Protein 3CKM (pdb70)

Sequence (309 aa):
SQIGLLLPLSGDGQILGTTIQSGFNDAKGNSTIPVQVFDTSNSVQDIIAQAKQAGIKTLVGPLLKQNLDVILADPAQIQGDVLALNNATPNSRAIPQLCYYGLSPEDEAESSAANKWNDGVRNPLVAPQNDLGQRVGNAFNVRRWQQLAGTDANIRYYNLPADDVTYFVQENNSNTTALYAVASPTTEELAEEKGYLTNIVPNLAIYASSRASASSATNTNTDFIAQNGVQFSDIPFFKDTNSPQYQKLAKSTGGEYQLRLYAGADAWLLINQFNELRQVPGYRLSGLTGILSADTNCNVERDDTWYQYQDGAIVPVV

Secondary structure (DSSP, 8-state):
--EEEEE--SSTTHHHHHHHHHHHHHHHTT--S-EEEEE----HHHHHHHHHHTT--EEE---SHHHHHHHHH-GGGG---EEES---TT----TTEEE----HHHHHHHHHH--TT---S-EE---SHHHHHHHHHHHHHHHHHHSS--EE---SSTTHHHHHHHHS-TT--EEEE---HHHHH--TTGGGT-TT-EEEE-GGG--HHHHT-HHHHH----EEE--GGGG---SHHHHHHHHHTTT-TT------HHHHHHHHTHHHHHHSTT--EEETTEEEEE-TT-BEEE--EEEEETTEEEE--

Radius of gyration: 20.55 Å; Cα contacts (8 Å, |Δi|>4): 568; chains: 1; bounding box: 62×46×39 Å

Structure (mmCIF, N/CA/C/O backbone):
data_3CKM
#
_entry.id   3CKM
#
_cell.length_a   109.907
_cell.length_b   50.644
_cell.length_c   63.676
_cell.angle_alpha   90.00
_cell.angle_beta   106.73
_cell.angle_gamma   90.00
#
_symmetry.space_group_name_H-M   'C 1 2 1'
#
loop_
_entity.id
_entity.type
_entity.pdbx_description
1 polymer 'YRAM (HI1655)'
2 non-polymer 'SULFATE ION'
3 non-polymer BETA-MERCAPTOETHANOL
4 water water
#
loop_
_atom_site.group_PDB
_atom_site.id
_atom_site.type_symbol
_atom_site.label_atom_id
_atom_site.label_alt_id
_atom_site.label_comp_id
_atom_site.label_asym_id
_atom_site.label_entity_id
_atom_site.label_seq_id
_atom_site.pdbx_PDB_ins_code
_atom_site.Cartn_x
_atom_site.Cartn_y
_atom_site.Cartn_z
_atom_site.occupancy
_atom_site.B_iso_or_equiv
_atom_site.auth_seq_id
_atom_site.auth_comp_id
_atom_site.auth_asym_id
_atom_site.auth_atom_id
_atom_site.pdbx_PDB_model_num
ATOM 1 N N . SER A 1 3 ? 60.983 51.476 27.665 1.00 30.68 257 SER A N 1
ATOM 2 C CA . SER A 1 3 ? 61.885 52.659 27.813 1.00 29.66 257 SER A CA 1
ATOM 3 C C . SER A 1 3 ? 61.558 53.855 26.882 1.00 27.38 257 SER A C 1
ATOM 4 O O . SER A 1 3 ? 61.547 54.983 27.329 1.00 27.17 257 SER A O 1
ATOM 7 N N . GLN A 1 4 ? 61.363 53.573 25.592 1.00 26.05 258 GLN A N 1
ATOM 8 C CA . GLN A 1 4 ? 61.055 54.560 24.549 1.00 24.29 258 GLN A CA 1
ATOM 9 C C . GLN A 1 4 ? 60.177 53.932 23.493 1.00 21.25 258 GLN A C 1
ATOM 10 O O . GLN A 1 4 ? 60.379 52.790 23.126 1.00 21.84 258 GLN A O 1
ATOM 16 N N . ILE A 1 5 ? 59.270 54.713 22.910 1.00 16.94 259 ILE A N 1
ATOM 17 C CA . ILE A 1 5 ? 58.396 54.243 21.835 1.00 16.35 259 ILE A CA 1
ATOM 18 C C . ILE A 1 5 ? 58.532 55.149 20.613 1.00 14.48 259 ILE A C 1
ATOM 19 O O . ILE A 1 5 ? 58.692 56.346 20.759 1.00 15.43 259 ILE A O 1
ATOM 24 N N . GLY A 1 6 ? 58.522 54.552 19.423 1.00 13.81 260 GLY A N 1
ATOM 25 C CA . GLY A 1 6 ? 58.411 55.309 18.166 1.00 13.08 260 GLY A CA 1
ATOM 26 C C . GLY A 1 6 ? 56.986 55.089 17.613 1.00 13.02 260 GLY A C 1
ATOM 27 O O . GLY A 1 6 ? 56.495 53.990 17.588 1.00 14.16 260 GLY A O 1
ATOM 28 N N . LEU A 1 7 ? 56.335 56.186 17.264 1.00 11.71 261 LEU A N 1
ATOM 29 C CA . LEU A 1 7 ? 54.970 56.207 16.740 1.00 11.56 261 LEU A CA 1
ATOM 30 C C . LEU A 1 7 ? 55.006 56.576 15.270 1.00 12.12 261 LEU A C 1
ATOM 31 O O . LEU A 1 7 ? 55.446 57.670 14.921 1.00 13.40 261 LEU A O 1
ATOM 36 N N . LEU A 1 8 ? 54.585 55.627 14.428 1.00 12.11 262 LEU A N 1
ATOM 37 C CA . LEU A 1 8 ? 54.624 55.754 12.977 1.00 11.94 262 LEU A CA 1
ATOM 38 C C . LEU A 1 8 ? 53.234 55.937 12.407 1.00 11.98 262 LEU A C 1
ATOM 39 O O . LEU A 1 8 ? 52.435 55.004 12.343 1.00 12.64 262 LEU A O 1
ATOM 44 N N . LEU A 1 9 ? 52.937 57.172 12.008 1.00 12.10 263 LEU A N 1
ATOM 45 C CA . LEU A 1 9 ? 51.622 57.536 11.506 1.00 12.27 263 LEU A CA 1
ATOM 46 C C . LEU A 1 9 ? 51.730 58.546 10.383 1.00 13.36 263 LEU A C 1
ATOM 47 O O . LEU A 1 9 ? 52.663 59.345 10.362 1.00 14.72 263 LEU A O 1
ATOM 52 N N . PRO A 1 10 ? 50.721 58.560 9.484 1.00 13.74 264 PRO A N 1
ATOM 53 C CA . PRO A 1 10 ? 50.690 59.629 8.471 1.00 14.37 264 PRO A CA 1
ATOM 54 C C . PRO A 1 10 ? 50.121 60.893 9.064 1.00 14.18 264 PRO A C 1
ATOM 55 O O . PRO A 1 10 ? 48.953 60.929 9.480 1.00 15.42 264 PRO A O 1
ATOM 59 N N . LEU A 1 11 ? 50.922 61.945 9.108 1.00 15.34 265 LEU A N 1
ATOM 60 C CA . LEU A 1 11 ? 50.554 63.141 9.861 1.00 16.55 265 LEU A CA 1
ATOM 61 C C . LEU A 1 11 ? 50.491 64.372 8.970 1.00 17.77 265 LEU A C 1
ATOM 62 O O . LEU A 1 11 ? 50.299 65.473 9.436 1.00 20.13 265 LEU A O 1
ATOM 67 N N . SER A 1 12 ? 50.641 64.109 7.684 1.00 18.09 266 SER A N 1
ATOM 68 C CA . SER A 1 12 ? 50.585 65.102 6.618 1.00 18.96 266 SER A CA 1
ATOM 69 C C . SER A 1 12 ? 50.198 64.377 5.340 1.00 18.89 266 SER A C 1
ATOM 70 O O . SER A 1 12 ? 50.245 63.170 5.216 1.00 20.56 266 SER A O 1
ATOM 73 N N . GLY A 1 13 ? 49.710 65.111 4.349 1.00 20.52 267 GLY A N 1
ATOM 74 C CA . GLY A 1 13 ? 49.354 64.453 3.094 1.00 22.10 267 GLY A CA 1
ATOM 75 C C . GLY A 1 13 ? 48.211 63.455 3.195 1.00 22.02 267 GLY A C 1
ATOM 76 O O . GLY A 1 13 ? 47.307 63.607 4.022 1.00 21.12 267 GLY A O 1
ATOM 77 N N . ASP A 1 14 ? 48.227 62.427 2.358 1.00 22.98 268 ASP A N 1
ATOM 78 C CA . ASP A 1 14 ? 47.108 61.492 2.277 1.00 23.34 268 ASP A CA 1
ATOM 79 C C . ASP A 1 14 ? 47.236 60.604 3.518 1.00 21.82 268 ASP A C 1
ATOM 80 O O . ASP A 1 14 ? 48.281 59.999 3.806 1.00 25.61 268 ASP A O 1
ATOM 85 N N . GLY A 1 15 ? 46.188 60.630 4.311 1.00 18.32 269 GLY A N 1
ATOM 86 C CA . GLY A 1 15 ? 46.155 59.871 5.531 1.00 16.08 269 GLY A CA 1
ATOM 87 C C . GLY A 1 15 ? 46.262 60.734 6.761 1.00 14.51 269 GLY A C 1
ATOM 88 O O . GLY A 1 15 ? 46.014 60.245 7.869 1.00 13.90 269 GLY A O 1
ATOM 89 N N . GLN A 1 16 ? 46.559 61.998 6.589 1.00 14.02 270 GLN A N 1
ATOM 90 C CA . GLN A 1 16 ? 46.759 62.941 7.725 1.00 14.83 270 GLN A CA 1
ATOM 91 C C . GLN A 1 16 ? 45.587 62.930 8.730 1.00 14.43 270 GLN A C 1
ATOM 92 O O . GLN A 1 16 ? 45.813 62.937 9.941 1.00 14.06 270 GLN A O 1
ATOM 98 N N . ILE A 1 17 ? 44.332 62.888 8.277 1.00 13.86 271 ILE A N 1
ATOM 99 C CA . ILE A 1 17 ? 43.232 62.918 9.262 1.00 13.35 271 ILE A CA 1
ATOM 100 C C . ILE A 1 17 ? 43.223 61.623 10.060 1.00 13.11 271 ILE A C 1
ATOM 101 O O . ILE A 1 17 ? 42.826 61.603 11.251 1.00 14.08 271 ILE A O 1
ATOM 106 N N . LEU A 1 18 ? 43.630 60.536 9.430 1.00 12.79 272 LEU A N 1
ATOM 107 C CA . LEU A 1 18 ? 43.668 59.229 10.096 1.00 12.88 272 LEU A CA 1
ATOM 108 C C . LEU A 1 18 ? 44.745 59.273 11.165 1.00 12.68 272 LEU A C 1
ATOM 109 O O . LEU A 1 18 ? 44.507 58.926 12.336 1.00 12.66 272 LEU A O 1
ATOM 114 N N . GLY A 1 19 ? 45.946 59.656 10.749 1.00 12.26 273 GLY A N 1
ATOM 115 C CA . GLY A 1 19 ? 47.052 59.684 11.724 1.00 12.25 273 GLY A CA 1
ATOM 116 C C . GLY A 1 19 ? 46.885 60.665 12.852 1.00 11.55 273 GLY A C 1
ATOM 117 O O . GLY A 1 19 ? 47.197 60.349 14.002 1.00 12.65 273 GLY A O 1
ATOM 118 N N . THR A 1 20 ? 46.404 61.866 12.546 1.00 12.44 274 THR A N 1
ATOM 119 C CA . THR A 1 20 ? 46.306 62.870 13.610 1.00 13.00 274 THR A CA 1
ATOM 120 C C . THR A 1 20 ? 45.192 62.485 14.596 1.00 12.35 274 THR A C 1
ATOM 121 O O . THR A 1 20 ? 45.296 62.737 15.797 1.00 13.10 274 THR A O 1
ATOM 125 N N . THR A 1 21 ? 44.139 61.846 14.134 1.00 11.88 275 THR A N 1
ATOM 126 C CA . THR A 1 21 ? 43.086 61.437 15.034 1.00 11.20 275 THR A CA 1
ATOM 127 C C . THR A 1 21 ? 43.533 60.254 15.914 1.00 10.27 275 THR A C 1
ATOM 128 O O . THR A 1 21 ? 43.278 60.262 17.121 1.00 10.90 275 THR A O 1
ATOM 132 N N . ILE A 1 22 ? 44.185 59.272 15.326 1.00 10.40 276 ILE A N 1
ATOM 133 C CA . ILE A 1 22 ? 44.788 58.192 16.123 1.00 10.05 276 ILE A CA 1
ATOM 134 C C . ILE A 1 22 ? 45.766 58.772 17.129 1.00 10.43 276 ILE A C 1
ATOM 135 O O . ILE A 1 22 ? 45.784 58.368 18.304 1.00 10.51 276 ILE A O 1
ATOM 140 N N . GLN A 1 23 ? 46.610 59.687 16.665 1.00 9.77 277 GLN A N 1
ATOM 141 C CA . GLN A 1 23 ? 47.597 60.280 17.572 1.00 9.99 277 GLN A CA 1
ATOM 142 C C . GLN A 1 23 ? 46.941 60.956 18.783 1.00 11.11 277 GLN A C 1
ATOM 143 O O . GLN A 1 23 ? 47.419 60.874 19.903 1.00 10.95 277 GLN A O 1
ATOM 149 N N . SER A 1 24 ? 45.838 61.645 18.556 1.00 11.09 278 SER A N 1
ATOM 150 C CA . SER A 1 24 ? 45.117 62.291 19.645 1.00 11.31 278 SER A CA 1
ATOM 151 C C . SER A 1 24 ? 44.655 61.276 20.691 1.00 10.41 278 SER A C 1
ATOM 152 O O . SER A 1 24 ? 44.793 61.503 21.907 1.00 10.66 278 SER A O 1
ATOM 156 N N . GLY A 1 25 ? 44.071 60.161 20.243 1.00 10.12 279 GLY A N 1
ATOM 157 C CA . GLY A 1 25 ? 43.633 59.119 21.135 1.00 9.84 279 GLY A CA 1
ATOM 158 C C . GLY A 1 25 ? 44.792 58.531 21.909 1.00 9.17 279 GLY A C 1
ATOM 159 O O . GLY A 1 25 ? 44.732 58.272 23.129 1.00 10.33 279 GLY A O 1
ATOM 160 N N . PHE A 1 26 ? 45.875 58.267 21.185 1.00 8.88 280 PHE A N 1
ATOM 161 C CA . PHE A 1 26 ? 47.116 57.723 21.781 1.00 10.00 280 PHE A CA 1
ATOM 162 C C . PHE A 1 26 ? 47.657 58.636 22.859 1.00 9.68 280 PHE A C 1
ATOM 163 O O . PHE A 1 26 ? 47.993 58.207 23.963 1.00 10.31 280 PHE A O 1
ATOM 171 N N . ASN A 1 27 ? 47.794 59.912 22.525 1.00 9.71 281 ASN A N 1
ATOM 172 C CA . ASN A 1 27 ? 48.357 60.859 23.447 1.00 10.31 281 ASN A CA 1
ATOM 173 C C . ASN A 1 27 ? 47.454 61.087 24.640 1.00 10.02 281 ASN A C 1
ATOM 174 O O . ASN A 1 27 ? 47.946 61.258 25.762 1.00 11.23 281 ASN A O 1
ATOM 179 N N . ASP A 1 28 ? 46.142 61.113 24.459 1.00 10.64 282 ASP A N 1
ATO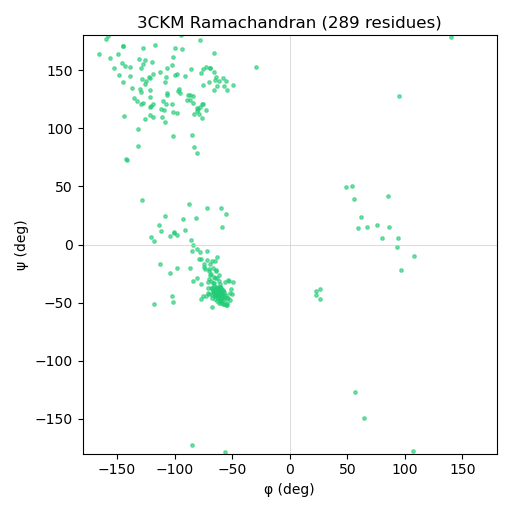M 180 C CA . ASP A 1 28 ? 45.254 61.315 25.595 1.00 11.57 282 ASP A CA 1
ATOM 181 C C . ASP A 1 28 ? 45.346 60.109 26.534 1.00 11.61 282 ASP A C 1
ATOM 182 O O . ASP A 1 28 ? 45.451 60.242 27.778 1.00 13.32 282 ASP A O 1
ATOM 187 N N . ALA A 1 29 ? 45.396 58.911 25.969 1.00 11.60 283 ALA A N 1
ATOM 188 C CA . ALA A 1 29 ? 45.569 57.694 26.770 1.00 12.50 283 ALA A CA 1
ATOM 189 C C . ALA A 1 29 ? 46.909 57.680 27.507 1.00 11.28 283 ALA A C 1
ATOM 190 O O . ALA A 1 29 ? 47.011 57.208 28.672 1.00 14.28 283 ALA A O 1
ATOM 192 N N . LYS A 1 30 ? 47.951 58.123 26.814 1.00 12.12 284 LYS A N 1
ATOM 193 C CA . LYS A 1 30 ? 49.322 58.165 27.387 1.00 12.58 284 LYS A CA 1
ATOM 194 C C . LYS A 1 30 ? 49.399 59.062 28.613 1.00 13.34 284 LYS A C 1
ATOM 195 O O . LYS A 1 30 ? 50.167 58.837 29.534 1.00 14.30 284 LYS A O 1
ATOM 201 N N . GLY A 1 31 ? 48.616 60.120 28.596 1.00 14.24 285 GLY A N 1
ATOM 202 C CA . GLY A 1 31 ? 48.490 60.997 29.784 1.00 16.41 285 GLY A CA 1
ATOM 203 C C . GLY A 1 31 ? 49.839 61.495 30.176 1.00 16.64 285 GLY A C 1
ATOM 204 O O . GLY A 1 31 ? 50.601 62.014 29.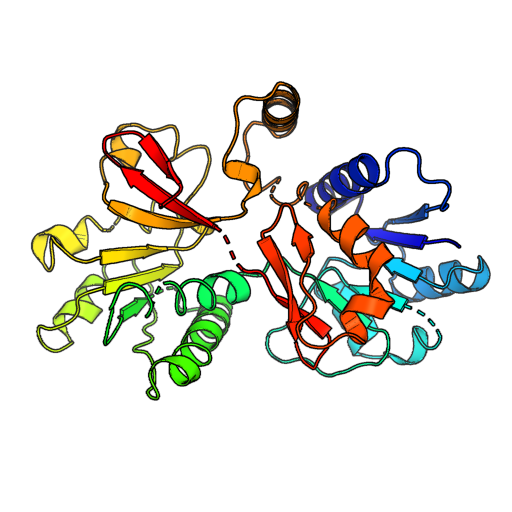354 1.00 16.98 285 GLY A O 1
ATOM 205 N N . ASN A 1 32 ? 50.119 61.266 31.473 1.00 17.08 286 ASN A N 1
ATOM 206 C CA . ASN A 1 32 ? 51.353 61.737 32.119 1.00 16.66 286 ASN A CA 1
ATOM 207 C C . ASN A 1 32 ? 52.508 60.722 32.101 1.00 15.74 286 ASN A C 1
ATOM 208 O O . ASN A 1 32 ? 53.391 60.778 32.937 1.00 16.36 286 ASN A O 1
ATOM 213 N N . SER A 1 33 ? 52.468 59.776 31.172 1.00 15.04 287 SER A N 1
ATOM 214 C CA . SER A 1 33 ? 53.459 58.757 31.114 1.00 14.22 287 SER A CA 1
ATOM 215 C C . SER A 1 33 ? 54.843 59.349 31.017 1.00 15.03 287 SER A C 1
ATOM 216 O O . SER A 1 33 ? 55.073 60.350 30.318 1.00 15.10 287 SER A O 1
ATOM 219 N N . THR A 1 34 ? 55.775 58.714 31.735 1.00 14.31 288 THR A N 1
ATOM 220 C CA . THR A 1 34 ? 57.192 59.081 31.600 1.00 15.11 288 THR A CA 1
ATOM 221 C C . THR A 1 34 ? 57.934 58.406 30.435 1.00 17.32 288 THR A C 1
ATOM 222 O O . THR A 1 34 ? 59.092 58.722 30.143 1.00 20.41 288 THR A O 1
ATOM 226 N N . ILE A 1 35 ? 57.237 57.567 29.685 1.00 15.48 289 ILE A N 1
ATOM 227 C CA . ILE A 1 35 ? 57.832 56.893 28.545 1.00 16.40 289 ILE A CA 1
ATOM 228 C C . ILE A 1 35 ? 57.913 57.878 27.389 1.00 16.44 289 ILE A C 1
ATOM 229 O O . ILE A 1 35 ? 56.856 58.359 26.908 1.00 16.28 289 ILE A O 1
ATOM 234 N N . PRO A 1 36 ? 59.132 58.193 26.911 1.00 17.42 290 PRO A N 1
ATOM 235 C CA . PRO A 1 36 ? 59.213 59.096 25.767 1.00 17.87 290 PRO A CA 1
ATOM 236 C C . PRO A 1 36 ? 58.714 58.448 24.488 1.00 17.39 290 PRO A C 1
ATOM 237 O O . PRO A 1 36 ? 58.954 57.270 24.232 1.00 17.90 290 PRO A O 1
ATOM 241 N N . VAL A 1 37 ? 58.000 59.235 23.704 1.00 16.62 291 VAL A N 1
ATOM 242 C CA . VAL A 1 37 ? 57.480 58.805 22.408 1.00 15.89 291 VAL A CA 1
ATOM 243 C C . VAL A 1 37 ? 58.015 59.729 21.337 1.00 15.60 291 VAL A C 1
ATOM 244 O O . VAL A 1 37 ? 57.743 60.924 21.360 1.00 19.00 291 VAL A O 1
ATOM 248 N N . GLN A 1 38 ? 58.772 59.174 20.403 1.00 15.22 292 GLN A N 1
ATOM 249 C CA . GLN A 1 38 ? 59.212 59.925 19.223 1.00 14.59 292 GLN A CA 1
ATOM 250 C C . GLN A 1 38 ? 58.240 59.649 18.098 1.00 14.92 292 GLN A C 1
ATOM 251 O O . GLN A 1 38 ? 57.938 58.503 17.807 1.00 14.73 292 GLN A O 1
ATOM 257 N N . VAL A 1 39 ? 57.775 60.725 17.472 1.00 15.15 293 VAL A N 1
ATOM 258 C CA . VAL A 1 39 ? 56.827 60.637 16.385 1.00 16.15 293 VAL A CA 1
ATOM 259 C C . VAL A 1 39 ? 57.516 60.694 15.036 1.00 15.13 293 VAL A C 1
ATOM 260 O O . VAL A 1 39 ? 58.376 61.548 14.821 1.00 17.19 293 VAL A O 1
ATOM 264 N N . PHE A 1 40 ? 57.142 59.754 14.168 1.00 13.62 294 PHE A N 1
ATOM 265 C CA . PHE A 1 40 ? 57.635 59.657 12.791 1.00 13.75 294 PHE A CA 1
ATOM 266 C C . PHE A 1 40 ? 56.487 59.731 11.816 1.00 14.01 294 PHE A C 1
ATOM 267 O O . PHE A 1 40 ? 55.661 58.850 11.769 1.00 14.55 294 PHE A O 1
ATOM 275 N N . ASP A 1 41 ? 56.440 60.829 11.063 1.00 15.14 295 ASP A N 1
ATOM 276 C CA . ASP A 1 41 ? 55.430 61.043 10.053 1.00 15.40 295 ASP A CA 1
ATOM 277 C C . ASP A 1 41 ? 55.754 60.204 8.846 1.00 14.40 295 ASP A C 1
ATOM 278 O O . ASP A 1 41 ? 56.716 60.479 8.120 1.00 16.81 295 ASP A O 1
ATOM 283 N N . THR A 1 42 ? 54.978 59.163 8.615 1.00 15.21 296 THR A N 1
ATOM 284 C CA . THR A 1 42 ? 55.236 58.244 7.482 1.00 15.00 296 THR A CA 1
ATOM 285 C C . THR A 1 42 ? 54.908 58.851 6.107 1.00 16.59 296 THR A C 1
ATOM 286 O O . THR A 1 42 ? 55.193 58.209 5.106 1.00 18.64 296 THR A O 1
ATOM 290 N N . SER A 1 43 ? 54.338 60.046 6.088 1.00 17.20 297 SER A N 1
ATOM 291 C CA . SER A 1 43 ? 54.162 60.764 4.821 1.00 19.39 297 SER A CA 1
ATOM 292 C C . SER A 1 43 ? 55.383 61.594 4.476 1.00 21.16 297 SER A C 1
ATOM 293 O O . SER A 1 43 ? 55.430 62.219 3.374 1.00 23.50 297 SER A O 1
ATOM 304 N N . ASN A 1 45 ? 58.847 60.458 5.335 1.00 21.47 299 ASN A N 1
ATOM 305 C CA . ASN A 1 45 ? 60.017 59.596 5.272 1.00 20.85 299 ASN A CA 1
ATOM 306 C C . ASN A 1 45 ? 59.541 58.200 4.943 1.00 19.82 299 ASN A C 1
ATOM 307 O O . ASN A 1 45 ? 58.405 57.820 5.255 1.00 20.35 299 ASN A O 1
ATOM 312 N N . SER A 1 46 ? 60.399 57.418 4.317 1.00 19.26 300 SER A N 1
ATOM 313 C CA . SER A 1 46 ? 60.102 56.016 4.065 1.00 18.34 300 SER A CA 1
ATOM 314 C C . SER A 1 46 ? 60.086 55.209 5.355 1.00 19.01 300 SER A C 1
ATOM 315 O O . SER A 1 46 ? 60.740 55.558 6.335 1.00 17.06 300 SER A O 1
ATOM 318 N N . VAL A 1 47 ? 59.319 54.136 5.368 1.00 19.06 301 VAL A N 1
ATOM 319 C CA . VAL A 1 47 ? 59.319 53.195 6.495 1.00 19.86 301 VAL A CA 1
ATOM 320 C C . VAL A 1 47 ? 60.717 52.683 6.810 1.00 19.74 301 VAL A C 1
ATOM 321 O O . VAL A 1 47 ? 61.156 52.635 7.946 1.00 18.89 301 VAL A O 1
ATOM 325 N N . GLN A 1 48 ? 61.441 52.288 5.779 1.00 19.33 302 GLN A N 1
ATOM 326 C CA . GLN A 1 48 ? 62.803 51.806 5.950 1.00 19.75 302 GLN A CA 1
ATOM 327 C C . GLN A 1 48 ? 63.700 52.840 6.653 1.00 18.44 302 GLN A C 1
ATOM 328 O O . GLN A 1 48 ? 64.473 52.502 7.546 1.00 18.46 302 GLN A O 1
ATOM 334 N N . ASP A 1 49 ? 63.607 54.092 6.244 1.00 16.79 303 ASP A N 1
ATOM 335 C CA . ASP A 1 49 ? 64.446 55.117 6.843 1.00 16.05 303 ASP A CA 1
ATOM 336 C C . ASP A 1 49 ? 64.014 55.428 8.280 1.00 15.98 303 ASP A C 1
ATOM 337 O O . ASP A 1 49 ? 64.820 55.682 9.160 1.00 16.21 303 ASP A O 1
ATOM 342 N N . ILE A 1 50 ? 62.717 55.410 8.519 1.00 15.53 304 ILE A N 1
ATOM 343 C CA . ILE A 1 50 ? 62.198 55.626 9.862 1.00 15.46 304 ILE A CA 1
ATOM 344 C C . ILE A 1 50 ? 62.716 54.547 10.832 1.00 15.80 304 ILE A C 1
ATOM 345 O O . ILE A 1 50 ? 63.162 54.825 11.930 1.00 15.33 304 ILE A O 1
ATOM 350 N N . ILE A 1 51 ? 62.671 53.297 10.415 1.00 16.11 305 ILE A N 1
ATOM 351 C CA . ILE A 1 51 ? 63.111 52.223 11.289 1.00 17.01 305 ILE A CA 1
ATOM 352 C C . ILE A 1 51 ? 64.604 52.425 11.616 1.00 17.36 305 ILE A C 1
ATOM 353 O O . ILE A 1 51 ? 65.015 52.261 12.746 1.00 17.60 305 ILE A O 1
ATOM 358 N N . ALA A 1 52 ? 65.389 52.859 10.634 1.00 16.73 306 ALA A N 1
ATOM 359 C CA . ALA A 1 52 ? 66.814 53.098 10.841 1.00 16.38 306 ALA A CA 1
ATOM 360 C C . ALA A 1 52 ? 67.025 54.235 11.843 1.00 16.52 306 ALA A C 1
ATOM 361 O O . ALA A 1 52 ? 67.862 54.170 12.739 1.00 17.24 306 ALA A O 1
ATOM 363 N N . GLN A 1 53 ? 66.264 55.307 11.696 1.00 15.46 307 GLN A N 1
ATOM 364 C CA . GLN A 1 53 ? 66.318 56.412 12.646 1.00 16.22 307 GLN A CA 1
ATOM 365 C C . GLN A 1 53 ? 65.966 55.948 14.021 1.00 16.37 307 GLN A C 1
ATOM 366 O O . GLN A 1 53 ? 66.585 56.325 14.993 1.00 17.30 307 GLN A O 1
ATOM 372 N N . ALA A 1 54 ? 64.903 55.156 14.131 1.00 16.08 308 ALA A N 1
ATOM 373 C CA . ALA A 1 54 ? 64.434 54.699 15.438 1.00 17.10 308 ALA A CA 1
ATOM 374 C C . ALA A 1 54 ? 65.498 53.882 16.140 1.00 17.97 308 ALA A C 1
ATOM 375 O O . ALA A 1 54 ? 65.814 54.083 17.305 1.00 18.09 308 ALA A O 1
ATOM 377 N N . LYS A 1 55 ? 66.032 52.913 15.424 1.00 18.79 309 LYS A N 1
ATOM 378 C CA . LYS A 1 55 ? 67.087 52.065 15.953 1.00 20.08 309 LYS A CA 1
ATOM 379 C C . LYS A 1 55 ? 68.242 52.895 16.480 1.00 20.22 309 LYS A C 1
ATOM 380 O O . LYS A 1 55 ? 68.760 52.661 17.575 1.00 20.19 309 LYS A O 1
ATOM 386 N N . GLN A 1 56 ? 68.668 53.878 15.712 1.00 19.94 310 GLN A N 1
ATOM 387 C CA . GLN A 1 56 ? 69.879 54.632 16.071 1.00 20.53 310 GLN A CA 1
ATOM 388 C C . GLN A 1 56 ? 69.608 55.599 17.243 1.00 20.90 310 GLN A C 1
ATOM 389 O O . GLN A 1 56 ? 70.533 56.045 17.928 1.00 22.24 310 GLN A O 1
ATOM 395 N N . ALA A 1 57 ? 68.330 55.861 17.510 1.00 20.47 311 ALA A N 1
ATOM 396 C CA . ALA A 1 57 ? 67.890 56.635 18.663 1.00 20.73 311 ALA A CA 1
ATOM 397 C C . ALA A 1 57 ? 67.758 55.760 19.915 1.00 20.56 311 ALA A C 1
ATOM 398 O O . ALA A 1 57 ? 67.435 56.234 20.987 1.00 22.59 311 ALA A O 1
ATOM 400 N N . GLY A 1 58 ? 67.938 54.477 19.758 1.00 20.20 312 GLY A N 1
ATOM 401 C CA . GLY A 1 58 ? 67.814 53.550 20.878 1.00 20.51 312 GLY A CA 1
ATOM 402 C C . GLY A 1 58 ? 66.403 53.068 21.132 1.00 20.45 312 GLY A C 1
ATOM 403 O O . GLY A 1 58 ? 66.090 52.506 22.191 1.00 21.92 312 GLY A O 1
ATOM 404 N N . ILE A 1 59 ? 65.527 53.293 20.147 1.00 18.73 313 ILE A N 1
ATOM 405 C CA . ILE A 1 59 ? 64.146 52.873 20.280 1.00 18.84 313 ILE A CA 1
ATOM 406 C C . ILE A 1 59 ? 63.950 51.407 19.899 1.00 18.03 313 ILE A C 1
ATOM 407 O O . ILE A 1 59 ? 64.343 50.976 18.818 1.00 20.07 313 ILE A O 1
ATOM 412 N N . LYS A 1 60 ? 63.318 50.647 20.792 1.00 18.84 314 LYS A N 1
ATOM 413 C CA . LYS A 1 60 ? 63.124 49.215 20.589 1.00 19.32 314 LYS A CA 1
ATOM 414 C C . LYS A 1 60 ? 61.661 48.787 20.499 1.00 19.03 314 LYS A C 1
ATOM 415 O O . LYS A 1 60 ? 61.356 47.611 20.336 1.00 19.62 314 LYS A O 1
ATOM 421 N N . THR A 1 61 ? 60.761 49.770 20.551 1.00 16.93 315 THR A N 1
ATOM 422 C CA . THR A 1 61 ? 59.347 49.527 20.518 1.00 16.39 315 THR A CA 1
ATOM 423 C C . THR A 1 61 ? 58.676 50.520 19.562 1.00 15.09 315 THR A C 1
ATOM 424 O O . THR A 1 61 ? 58.836 51.714 19.722 1.00 15.06 315 THR A O 1
ATOM 428 N N . LEU A 1 62 ? 57.915 50.013 18.600 1.00 14.80 316 LEU A N 1
ATOM 429 C CA . LEU A 1 62 ? 57.200 50.843 17.608 1.00 14.08 316 LEU A CA 1
ATOM 430 C C . LEU A 1 62 ? 55.717 50.568 17.665 1.00 13.31 316 LEU A C 1
ATOM 431 O O . LEU A 1 62 ? 55.295 49.434 17.869 1.00 13.19 316 LEU A O 1
ATOM 436 N N . VAL A 1 63 ? 54.939 51.628 17.452 1.00 12.28 317 VAL A N 1
ATOM 437 C CA . VAL A 1 63 ? 53.504 51.583 17.246 1.00 11.11 317 VAL A CA 1
ATOM 438 C C . VAL A 1 63 ? 53.259 52.149 15.862 1.00 11.68 317 VAL A C 1
ATOM 439 O O . VAL A 1 63 ? 53.663 53.280 15.609 1.00 12.49 317 VAL A O 1
ATOM 443 N N . GLY A 1 64 ? 52.643 51.352 14.994 1.00 10.82 318 GLY A N 1
ATOM 444 C CA . GLY A 1 64 ? 52.498 51.675 13.565 1.00 12.12 318 GLY A CA 1
ATOM 445 C C . GLY A 1 64 ? 53.414 50.803 12.758 1.00 13.14 318 GLY A C 1
ATOM 446 O O . GLY A 1 64 ? 54.125 49.974 13.297 1.00 13.61 318 GLY A O 1
ATOM 447 N N . PRO A 1 65 ? 53.436 51.020 11.427 1.00 13.18 319 PRO A N 1
ATOM 448 C CA . PRO A 1 65 ? 52.731 52.019 10.650 1.00 13.59 319 PRO A CA 1
ATOM 449 C C . PRO A 1 65 ? 51.270 51.652 10.424 1.00 14.05 319 PRO A C 1
ATOM 450 O O . PRO A 1 65 ? 50.825 50.600 10.834 1.00 13.80 319 PRO A O 1
ATOM 454 N N . LEU A 1 66 ? 50.551 52.572 9.781 1.00 14.11 320 LEU A N 1
ATOM 455 C CA . LEU A 1 66 ? 49.112 52.489 9.571 1.00 14.33 320 LEU A CA 1
ATOM 456 C C . LEU A 1 66 ? 48.693 52.026 8.163 1.00 16.53 320 LEU A C 1
ATOM 457 O O . LEU A 1 66 ? 47.856 51.172 8.045 1.00 17.24 320 LEU A O 1
ATOM 462 N N . LEU A 1 67 ? 49.238 52.622 7.121 1.00 17.59 321 LEU A N 1
ATOM 463 C CA . LEU A 1 67 ? 48.722 52.380 5.771 1.00 18.88 321 LEU A CA 1
ATOM 464 C C . LEU A 1 67 ? 49.215 51.035 5.286 1.00 20.31 321 LEU A C 1
ATOM 465 O O . LEU A 1 67 ? 50.322 50.588 5.590 1.00 19.77 321 LEU A O 1
ATOM 470 N N . LYS A 1 68 ? 48.375 50.383 4.467 1.00 20.73 322 LYS A N 1
ATOM 471 C CA . LYS A 1 68 ? 48.686 49.054 3.952 1.00 22.97 322 LYS A CA 1
ATOM 472 C C . LYS A 1 68 ? 50.033 49.021 3.219 1.00 21.93 322 LYS A C 1
ATOM 473 O O . LYS A 1 68 ? 50.868 48.140 3.431 1.00 22.16 322 LYS A O 1
ATOM 479 N N . GLN A 1 69 ? 50.257 50.041 2.410 1.00 21.80 323 GLN A N 1
ATOM 480 C CA . GLN A 1 69 ? 51.503 50.121 1.628 1.00 21.37 323 GLN A CA 1
ATOM 481 C C . GLN A 1 69 ? 52.734 50.225 2.560 1.00 20.66 323 GLN A C 1
ATOM 482 O O . GLN A 1 69 ? 53.815 49.789 2.235 1.00 21.06 323 GLN A O 1
ATOM 488 N N . ASN A 1 70 ? 52.560 50.795 3.750 1.00 19.23 324 ASN A N 1
ATOM 489 C CA . ASN A 1 70 ? 53.644 50.911 4.690 1.00 19.03 324 ASN A CA 1
ATOM 490 C C . ASN A 1 70 ? 53.934 49.574 5.353 1.00 20.05 324 ASN A C 1
ATOM 491 O O . ASN A 1 70 ? 55.063 49.140 5.531 1.00 19.92 324 ASN A O 1
ATOM 496 N N . LEU A 1 71 ? 52.874 48.905 5.754 1.00 21.09 325 LEU A N 1
ATOM 497 C CA . LEU A 1 71 ? 53.048 47.581 6.327 1.00 22.82 325 LEU A CA 1
ATOM 498 C C . LEU A 1 71 ? 53.709 46.634 5.304 1.00 23.16 325 LEU A C 1
ATOM 499 O O . LEU A 1 71 ? 54.512 45.790 5.678 1.00 22.92 325 LEU A O 1
ATOM 504 N N . ASP A 1 72 ? 53.348 46.794 4.025 1.00 23.83 326 ASP A N 1
ATOM 505 C CA . ASP A 1 72 ? 53.906 45.963 2.932 1.00 24.26 326 ASP A CA 1
ATOM 506 C C . ASP A 1 72 ? 55.443 45.942 2.972 1.00 23.95 326 ASP A C 1
ATOM 507 O O . ASP A 1 72 ? 56.083 44.912 2.716 1.00 23.95 326 ASP A O 1
ATOM 512 N N . VAL A 1 73 ? 56.030 47.091 3.303 1.00 23.50 327 VAL A N 1
ATOM 513 C CA . VAL A 1 73 ? 57.496 47.242 3.401 1.00 23.32 327 VAL A CA 1
ATOM 514 C C . VAL A 1 73 ? 58.099 46.316 4.461 1.00 23.92 327 VAL A C 1
ATOM 515 O O . VAL A 1 73 ? 59.089 45.612 4.238 1.00 25.00 327 VAL A O 1
ATOM 519 N N . ILE A 1 74 ? 57.488 46.318 5.635 1.00 24.13 328 ILE A N 1
ATOM 520 C CA . ILE A 1 74 ? 57.951 45.443 6.705 1.00 24.34 328 ILE A CA 1
ATOM 521 C C . ILE A 1 74 ? 57.726 43.974 6.353 1.00 24.56 328 ILE A C 1
ATOM 522 O O . ILE A 1 74 ? 58.573 43.145 6.621 1.00 24.97 328 ILE A O 1
ATOM 527 N N . LEU A 1 75 ? 56.582 43.678 5.740 1.00 25.01 329 LEU A N 1
ATOM 528 C CA . LEU A 1 75 ? 56.234 42.278 5.373 1.00 26.29 329 LEU A CA 1
ATOM 529 C C . LEU A 1 75 ? 57.154 41.755 4.264 1.00 27.83 329 LEU A C 1
ATOM 530 O O . LEU A 1 75 ? 57.352 40.548 4.131 1.00 28.60 329 LEU A O 1
ATOM 535 N N . ALA A 1 76 ? 57.694 42.673 3.468 1.00 28.96 330 ALA A N 1
ATOM 536 C CA . ALA A 1 76 ? 58.603 42.297 2.370 1.00 30.22 330 ALA A CA 1
ATOM 537 C C . ALA A 1 76 ? 60.020 42.047 2.885 1.00 31.02 330 ALA A C 1
ATOM 538 O O . ALA A 1 76 ? 60.751 41.254 2.307 1.00 31.69 330 ALA A O 1
ATOM 540 N N . ASP A 1 77 ? 60.402 42.723 3.974 1.00 32.40 331 ASP A N 1
ATOM 541 C CA . ASP A 1 77 ? 61.729 42.553 4.631 1.00 33.36 331 ASP A CA 1
ATOM 542 C C . ASP A 1 77 ? 61.622 42.617 6.139 1.00 33.06 331 ASP A C 1
ATOM 543 O O . ASP A 1 77 ? 62.025 43.601 6.747 1.00 33.31 331 ASP A O 1
ATOM 548 N N . PRO A 1 78 ? 61.074 41.572 6.757 1.00 32.54 332 PRO A N 1
ATOM 549 C CA . PRO A 1 78 ? 60.876 41.620 8.219 1.00 32.08 332 PRO A CA 1
ATOM 550 C C . PRO A 1 78 ? 62.178 41.624 9.033 1.00 30.68 332 PRO A C 1
ATOM 551 O O . PRO A 1 78 ? 62.162 41.941 10.214 1.00 30.64 332 PRO A O 1
ATOM 555 N N . ALA A 1 79 ? 63.319 41.311 8.430 1.00 30.34 333 ALA A N 1
ATOM 556 C CA . ALA A 1 79 ? 64.567 41.332 9.226 1.00 28.89 333 ALA A CA 1
ATOM 557 C C . ALA A 1 79 ? 64.922 42.698 9.819 1.00 28.35 333 ALA A C 1
ATOM 558 O O . ALA A 1 79 ? 65.629 42.808 10.830 1.00 27.29 333 ALA A O 1
ATOM 560 N N . GLN A 1 80 ? 64.457 43.759 9.181 1.00 28.34 334 GLN A N 1
ATOM 561 C CA . GLN A 1 80 ? 64.820 45.098 9.641 1.00 28.84 334 GLN A CA 1
ATOM 562 C C . GLN A 1 80 ? 64.236 45.426 11.025 1.00 28.22 334 GLN A C 1
ATOM 563 O O . GLN A 1 80 ? 64.774 46.268 11.734 1.00 28.55 334 GLN A O 1
ATOM 569 N N . ILE A 1 81 ? 63.198 44.715 11.451 1.00 27.71 335 ILE A N 1
ATOM 570 C CA . ILE A 1 81 ? 62.685 44.975 12.827 1.00 27.21 335 ILE A CA 1
ATOM 571 C C . ILE A 1 81 ? 63.144 43.942 13.870 1.00 27.55 335 ILE A C 1
ATOM 572 O O . ILE A 1 81 ? 62.658 43.899 15.010 1.00 26.43 335 ILE A O 1
ATOM 577 N N . GLN A 1 82 ? 64.086 43.082 13.484 1.00 28.58 336 GLN A N 1
ATOM 578 C CA . GLN A 1 82 ? 64.659 42.151 14.459 1.00 28.92 336 GLN A CA 1
ATOM 579 C C . GLN A 1 82 ? 65.069 42.923 15.685 1.00 27.93 336 GLN A C 1
ATOM 580 O O . GLN A 1 82 ? 65.594 44.028 15.585 1.00 29.03 336 GLN A O 1
ATOM 586 N N . GLY A 1 83 ? 64.772 42.375 16.860 1.00 27.18 337 GLY A N 1
ATOM 587 C CA . GLY A 1 83 ? 65.207 43.000 18.121 1.00 26.61 337 GLY A CA 1
ATOM 588 C C . GLY A 1 83 ? 64.260 44.090 18.653 1.00 26.14 337 GLY A C 1
ATOM 589 O O . GLY A 1 83 ? 64.507 44.717 19.691 1.00 27.17 337 GLY A O 1
ATOM 598 N N . ASP A 1 85 ? 60.022 45.335 19.360 1.00 19.51 339 ASP A N 1
ATOM 599 C CA . ASP A 1 85 ? 58.617 45.022 19.502 1.00 18.56 339 ASP A CA 1
ATOM 600 C C . ASP A 1 85 ? 57.801 45.984 18.650 1.00 17.41 339 ASP A C 1
ATOM 601 O O . ASP A 1 85 ? 57.924 47.196 18.840 1.00 17.83 339 ASP A O 1
ATOM 606 N N . VAL A 1 86 ? 56.981 45.470 17.745 1.00 16.08 340 VAL A N 1
ATOM 607 C CA . VAL A 1 86 ? 56.250 46.333 16.806 1.00 15.40 340 VAL A CA 1
ATOM 608 C C . VAL A 1 86 ? 54.773 45.987 16.819 1.00 13.99 340 VAL A C 1
ATOM 609 O O . VAL A 1 86 ? 54.397 44.844 16.546 1.00 14.64 340 VAL A O 1
ATOM 613 N N . LEU A 1 87 ? 53.928 46.977 17.148 1.00 13.16 341 LEU A N 1
ATOM 614 C CA . LEU A 1 87 ? 52.501 46.860 17.019 1.00 13.13 341 LEU A CA 1
ATOM 615 C C . LEU A 1 87 ? 52.093 47.576 15.767 1.00 12.60 341 LEU A C 1
ATOM 616 O O . LEU A 1 87 ? 51.896 48.794 15.784 1.00 13.07 341 LEU A O 1
ATOM 621 N N . ALA A 1 88 ? 52.005 46.842 14.653 1.00 13.54 342 ALA A N 1
ATOM 622 C CA . ALA A 1 88 ? 51.534 47.442 13.404 1.00 14.01 342 ALA A CA 1
ATOM 623 C C . ALA A 1 88 ? 50.082 47.831 13.557 1.00 12.78 342 ALA A C 1
ATOM 624 O O . ALA A 1 88 ? 49.321 47.149 14.248 1.00 14.60 342 ALA A O 1
ATOM 626 N N . LEU A 1 89 ? 49.672 48.889 12.870 1.00 13.42 343 LEU A N 1
ATOM 627 C CA . LEU A 1 89 ? 48.277 49.370 12.960 1.00 13.14 343 LEU A CA 1
ATOM 628 C C . LEU A 1 89 ? 47.488 49.076 11.689 1.00 14.83 343 LEU A C 1
ATOM 629 O O . LEU A 1 89 ? 46.585 49.811 11.291 1.00 16.33 343 LEU A O 1
ATOM 634 N N A ASN A 1 90 ? 47.814 47.916 11.144 0.70 16.74 344 ASN A N 1
ATOM 635 N N B ASN A 1 90 ? 47.829 47.954 11.080 0.30 16.65 344 ASN A N 1
ATOM 636 C CA A ASN A 1 90 ? 47.131 47.372 9.994 0.70 18.63 344 ASN A CA 1
ATOM 637 C CA B ASN A 1 90 ? 47.028 47.398 10.009 0.30 18.03 344 ASN A CA 1
ATOM 638 C C A ASN A 1 90 ? 47.189 45.875 10.007 0.70 20.28 344 ASN A C 1
ATOM 639 C C B ASN A 1 90 ? 47.179 45.901 9.996 0.30 20.10 344 ASN A C 1
ATOM 640 O O A ASN A 1 90 ? 47.997 45.274 10.679 0.70 19.67 344 ASN A O 1
ATOM 641 O O B ASN A 1 90 ? 48.030 45.339 10.671 0.30 20.11 344 ASN A O 1
ATOM 650 N N . ALA A 1 91 ? 46.366 45.249 9.184 1.00 22.71 345 ALA A N 1
ATOM 651 C CA . ALA A 1 91 ? 46.365 43.784 9.114 1.00 24.82 345 ALA A CA 1
ATOM 652 C C . ALA A 1 91 ? 45.879 43.358 7.756 1.00 26.87 345 ALA A C 1
ATOM 653 O O . ALA A 1 91 ? 45.309 44.181 7.031 1.00 29.53 345 ALA A O 1
ATOM 655 N N . THR A 1 92 ? 46.124 41.929 7.585 0.00 32.49 346 THR A N 1
ATOM 656 C CA . THR A 1 92 ? 45.670 41.188 6.416 0.00 34.23 346 THR A CA 1
ATOM 657 C C . THR A 1 92 ? 45.087 39.861 6.893 0.00 35.52 346 THR A C 1
ATOM 658 O O . THR A 1 92 ? 45.677 39.188 7.738 0.00 37.17 346 THR A O 1
ATOM 662 N N . PRO A 1 93 ? 43.931 39.492 6.351 0.00 37.65 347 PRO A N 1
ATOM 663 C CA . PRO A 1 93 ? 43.242 38.267 6.769 0.00 38.24 347 PRO A CA 1
ATOM 664 C C . PRO A 1 93 ? 44.135 37.029 6.722 0.00 39.06 347 PRO A C 1
ATOM 665 O O . PRO A 1 93 ? 43.943 36.110 7.519 0.00 39.09 347 PRO A O 1
ATOM 669 N N . ASN A 1 94 ? 45.091 37.008 5.800 0.00 40.10 348 ASN A N 1
ATOM 670 C CA . ASN A 1 94 ? 45.986 35.865 5.655 0.00 41.02 348 ASN A CA 1
ATOM 671 C C . ASN A 1 94 ? 47.441 36.308 5.584 0.00 42.06 348 ASN A C 1
ATOM 672 O O . ASN A 1 94 ? 48.001 36.469 4.499 0.00 43.21 348 ASN A O 1
ATOM 677 N N . SER A 1 95 ? 48.051 36.505 6.748 0.00 38.91 349 SER A N 1
ATOM 678 C CA . SER A 1 95 ? 49.443 36.931 6.822 0.00 39.02 349 SER A CA 1
ATOM 679 C C . SER A 1 95 ? 50.229 35.992 7.731 0.00 39.58 349 SER A C 1
ATOM 680 O O . SER A 1 95 ? 49.648 35.225 8.498 0.00 40.12 349 SER A O 1
ATOM 683 N N . ARG A 1 96 ? 51.528 36.106 7.730 1.00 43.10 350 ARG A N 1
ATOM 684 C CA . ARG A 1 96 ? 52.396 35.153 8.440 1.00 42.44 350 ARG A CA 1
ATOM 685 C C . ARG A 1 96 ? 52.761 35.618 9.873 1.00 41.30 350 ARG A C 1
ATOM 686 O O . ARG A 1 96 ? 52.528 36.764 10.300 1.00 41.62 350 ARG A O 1
ATOM 694 N N . ALA A 1 97 ? 53.323 34.679 10.610 1.00 39.78 351 ALA A N 1
ATOM 695 C CA . ALA A 1 97 ? 53.800 34.921 11.963 1.00 38.04 351 ALA A CA 1
ATOM 696 C C . ALA A 1 97 ? 55.246 35.396 11.922 1.00 36.15 351 ALA A C 1
ATOM 697 O O . ALA A 1 97 ? 56.103 34.743 11.361 1.00 36.29 351 ALA A O 1
ATOM 699 N N . ILE A 1 98 ? 55.477 36.559 12.518 1.00 33.62 352 ILE A N 1
ATOM 700 C CA . ILE A 1 98 ? 56.775 37.197 12.594 1.00 31.70 352 ILE A CA 1
ATOM 701 C C . ILE A 1 98 ? 57.013 37.511 14.042 1.00 30.82 352 ILE A C 1
ATOM 702 O O . ILE A 1 98 ? 56.205 38.208 14.663 1.00 28.97 352 ILE A O 1
ATOM 707 N N . PRO A 1 99 ? 58.092 37.003 14.632 1.00 30.74 353 PRO A N 1
ATOM 708 C CA . PRO A 1 99 ? 58.255 37.200 16.071 1.00 29.97 353 PRO A CA 1
ATOM 709 C C . PRO A 1 99 ? 58.278 38.684 16.478 1.00 29.10 353 PRO A C 1
ATOM 710 O O . PRO A 1 99 ? 58.805 39.531 15.752 1.00 28.37 353 PRO A O 1
ATOM 714 N N . GLN A 1 100 ? 57.691 38.989 17.623 1.00 27.28 354 GLN A N 1
ATOM 715 C CA . GLN A 1 100 ? 57.680 40.407 18.056 1.00 25.83 354 GLN A CA 1
ATOM 716 C C . GLN A 1 100 ? 57.001 41.410 17.100 1.00 23.52 354 GLN A C 1
ATOM 717 O O . GLN A 1 100 ? 57.174 42.620 17.254 1.00 21.43 354 GLN A O 1
ATOM 723 N N . LEU A 1 101 ? 56.238 40.910 16.140 1.00 21.19 355 LEU A N 1
ATOM 724 C CA . LEU A 1 101 ? 55.259 41.718 15.381 1.00 19.90 355 LEU A CA 1
ATOM 725 C C . LEU A 1 101 ? 53.839 41.316 15.766 1.00 18.97 355 LEU A C 1
ATOM 726 O O . LEU A 1 101 ? 53.493 40.133 15.726 1.00 19.44 355 LEU A O 1
ATOM 731 N N . CYS A 1 102 ? 53.035 42.285 16.217 1.00 17.04 356 CYS A N 1
ATOM 732 C CA . CYS A 1 102 ? 51.610 42.073 16.378 1.00 16.57 356 CYS A CA 1
ATOM 733 C C . CYS A 1 102 ? 50.864 43.068 15.496 1.00 15.82 356 CYS A C 1
ATOM 734 O O . CYS A 1 102 ? 51.401 44.101 15.122 1.00 16.56 356 CYS A O 1
ATOM 737 N N . TYR A 1 103 ? 49.632 42.734 15.156 1.00 15.79 357 TYR A N 1
ATOM 738 C CA . TYR A 1 103 ? 48.821 43.516 14.233 1.00 15.85 357 TYR A CA 1
ATOM 739 C C . TYR A 1 103 ? 47.535 43.980 14.870 1.00 15.51 357 TYR A C 1
ATOM 740 O O . TYR A 1 103 ? 46.779 43.177 15.388 1.00 17.87 357 TYR A O 1
ATOM 749 N N . TYR A 1 104 ? 47.267 45.276 14.812 1.00 13.50 358 TYR A N 1
ATOM 750 C CA . TYR A 1 104 ? 46.018 45.846 15.370 1.00 13.69 358 TYR A CA 1
ATOM 751 C C . TYR A 1 104 ? 45.379 46.756 14.366 1.00 15.60 358 TYR A C 1
ATOM 752 O O . TYR A 1 104 ? 45.820 47.854 14.101 1.00 15.98 358 TYR A O 1
ATOM 761 N N . GLY A 1 105 ? 44.396 46.167 13.707 1.00 20.55 359 GLY A N 1
ATOM 762 C CA . GLY A 1 105 ? 43.528 46.898 12.771 1.00 21.89 359 GLY A CA 1
ATOM 763 C C . GLY A 1 105 ? 42.120 46.950 13.383 1.00 21.44 359 GLY A C 1
ATOM 764 O O . GLY A 1 105 ? 41.754 46.068 14.123 1.00 24.08 359 GLY A O 1
ATOM 765 N N . LEU A 1 106 ? 41.339 47.990 13.148 1.00 22.15 360 LEU A N 1
ATOM 766 C CA . LEU A 1 106 ? 39.935 47.827 13.308 1.00 21.27 360 LEU A CA 1
ATOM 767 C C . LEU A 1 106 ? 39.441 47.272 12.042 1.00 19.52 360 LEU A C 1
ATOM 768 O O . LEU A 1 106 ? 39.126 48.034 11.126 1.00 24.33 360 LEU A O 1
ATOM 773 N N . SER A 1 107 ? 39.326 45.984 11.959 1.00 18.48 361 SER A N 1
ATOM 774 C CA . SER A 1 107 ? 38.990 45.438 10.672 1.00 16.92 361 SER A CA 1
ATOM 775 C C . SER A 1 107 ? 37.523 45.068 10.636 1.00 15.80 361 SER A C 1
ATOM 776 O O . SER A 1 107 ? 36.908 44.710 11.632 1.00 16.75 361 SER A O 1
ATOM 779 N N . PRO A 1 108 ? 36.970 45.064 9.433 1.00 15.02 362 PRO A N 1
ATOM 780 C CA . PRO A 1 108 ? 35.605 44.543 9.263 1.00 14.30 362 PRO A CA 1
ATOM 781 C C . PRO A 1 108 ? 35.542 43.044 9.434 1.00 13.58 362 PRO A C 1
ATOM 782 O O . PRO A 1 108 ? 34.462 42.533 9.724 1.00 13.77 362 PRO A O 1
ATOM 786 N N . GLU A 1 109 ? 36.662 42.331 9.243 1.00 13.52 363 GLU A N 1
ATOM 787 C CA . GLU A 1 109 ? 36.692 40.910 9.520 1.00 14.13 363 GLU A CA 1
ATOM 788 C C . GLU A 1 109 ? 36.337 40.648 11.003 1.00 14.12 363 GLU A C 1
ATOM 789 O O . GLU A 1 109 ? 35.659 39.666 11.317 1.00 15.76 363 GLU A O 1
ATOM 795 N N . ASP A 1 110 ? 36.892 41.488 11.900 1.00 14.51 364 ASP A N 1
ATOM 796 C CA . ASP A 1 110 ? 36.602 41.405 13.328 1.00 16.12 364 ASP A CA 1
ATOM 797 C C . ASP A 1 110 ? 35.107 41.395 13.570 1.00 14.28 364 ASP A C 1
ATOM 798 O O . ASP A 1 110 ? 34.526 40.625 14.344 1.00 15.08 364 ASP A O 1
ATOM 803 N N . GLU A 1 111 ? 34.473 42.338 12.891 1.00 12.58 365 GLU A N 1
ATOM 804 C CA . GLU A 1 111 ? 33.037 42.528 13.074 1.00 11.87 365 GLU A CA 1
ATOM 805 C C . GLU A 1 111 ? 32.252 41.352 12.511 1.00 10.56 365 GLU A C 1
ATOM 806 O O . GLU A 1 111 ? 31.258 40.964 13.095 1.00 12.07 365 GLU A O 1
ATOM 812 N N . ALA A 1 112 ? 32.698 40.791 11.388 1.00 10.80 366 ALA A N 1
ATOM 813 C CA . ALA A 1 112 ? 32.009 39.598 10.837 1.00 11.27 366 ALA A CA 1
ATOM 814 C C . ALA A 1 112 ? 32.077 38.400 11.755 1.00 12.46 366 ALA A C 1
ATOM 815 O O . ALA A 1 112 ? 31.123 37.671 11.912 1.00 12.33 366 ALA A O 1
ATOM 817 N N . GLU A 1 113 ? 33.242 38.203 12.390 1.00 12.19 367 GLU A N 1
ATOM 818 C CA . GLU A 1 113 ? 33.403 37.130 13.319 1.00 12.28 367 GLU A CA 1
ATOM 819 C C . GLU A 1 113 ? 32.441 37.320 14.520 1.00 11.76 367 GLU A C 1
ATOM 820 O O . GLU A 1 113 ? 31.806 36.379 14.980 1.00 12.85 367 GLU A O 1
ATOM 826 N N A SER A 1 114 ? 32.346 38.561 15.005 0.50 12.28 368 SER A N 1
ATOM 827 N N B SER A 1 114 ? 32.320 38.552 14.989 0.50 12.29 368 SER A N 1
ATOM 828 C CA A SER A 1 114 ? 31.404 38.927 16.082 0.50 12.29 368 SER A CA 1
ATOM 829 C CA B SER A 1 114 ? 31.406 38.841 16.088 0.50 12.32 368 SER A CA 1
ATOM 830 C C A SER A 1 114 ? 29.962 38.638 15.691 0.50 12.12 368 SER A C 1
ATOM 831 C C B SER A 1 114 ? 29.956 38.602 15.683 0.50 12.14 368 SER A C 1
ATOM 832 O O A SER A 1 114 ? 29.160 38.183 16.505 0.50 13.00 368 SER A O 1
ATOM 833 O O B SER A 1 114 ? 29.148 38.123 16.479 0.50 12.89 368 SER A O 1
ATOM 838 N N . ALA A 1 115 ? 29.618 38.934 14.434 1.00 11.81 369 ALA A N 1
ATOM 839 C CA . ALA A 1 115 ? 28.265 38.667 13.949 1.00 11.48 369 ALA A CA 1
ATOM 840 C C . ALA A 1 115 ? 27.948 37.175 13.916 1.00 11.84 369 ALA A C 1
ATOM 841 O O . ALA A 1 115 ? 26.843 36.741 14.277 1.00 11.60 369 ALA A O 1
ATOM 843 N N . ALA A 1 116 ? 28.917 36.369 13.495 1.00 12.87 370 ALA A N 1
ATOM 844 C CA . ALA A 1 116 ? 28.714 34.921 13.506 1.00 12.31 370 ALA A CA 1
ATOM 845 C C . ALA A 1 116 ? 28.425 34.454 14.941 1.00 12.84 370 ALA A C 1
ATOM 846 O O . ALA A 1 116 ? 27.470 33.728 15.197 1.00 13.73 370 ALA A O 1
ATOM 848 N N . ASN A 1 117 ? 29.253 34.903 15.879 1.00 13.33 371 ASN A N 1
ATOM 849 C CA . ASN A 1 117 ? 29.069 34.559 17.293 1.00 14.34 371 ASN A CA 1
ATOM 850 C C . ASN A 1 117 ? 27.689 34.974 17.793 1.00 13.59 371 ASN A C 1
ATOM 851 O O . ASN A 1 117 ? 26.943 34.208 18.417 1.00 15.20 371 ASN A O 1
ATOM 856 N N . LYS A 1 118 ? 27.350 36.230 17.535 1.00 13.82 372 LYS A N 1
ATOM 857 C CA . LYS A 1 118 ? 26.059 36.795 17.996 1.00 14.20 372 LYS A CA 1
ATOM 858 C C . LYS A 1 118 ? 24.866 36.016 17.455 1.00 13.72 372 LYS A C 1
ATOM 859 O O . LYS A 1 118 ? 23.927 35.637 18.185 1.00 15.33 372 LYS A O 1
ATOM 873 N N . TRP A 1 120 ? 24.736 33.016 16.059 1.00 13.73 374 TRP A N 1
ATOM 874 C CA . TRP A 1 120 ? 24.714 31.655 16.574 1.00 14.63 374 TRP A CA 1
ATOM 875 C C . TRP A 1 120 ? 24.116 31.612 18.002 1.00 15.40 374 TRP A C 1
ATOM 876 O O . TRP A 1 120 ? 23.228 30.792 18.291 1.00 15.08 374 TRP A O 1
ATOM 887 N N . ASN A 1 121 ? 24.575 32.518 18.876 1.00 15.05 375 ASN A N 1
ATOM 888 C CA . ASN A 1 121 ? 24.050 32.603 20.268 1.00 16.74 375 ASN A CA 1
ATOM 889 C C . ASN A 1 121 ? 22.565 32.932 20.321 1.00 16.47 375 ASN A C 1
ATOM 890 O O . ASN A 1 121 ? 21.848 32.496 21.240 1.00 19.02 375 ASN A O 1
ATOM 895 N N . ASP A 1 122 ? 22.092 33.703 19.332 1.00 15.77 376 ASP A N 1
ATOM 896 C CA . ASP A 1 122 ? 20.711 34.128 19.277 1.00 16.19 376 ASP A CA 1
ATOM 897 C C . ASP A 1 122 ? 19.801 33.046 18.723 1.00 16.42 376 ASP A C 1
ATOM 898 O O . ASP A 1 122 ? 18.588 33.254 18.635 1.00 17.94 376 ASP A O 1
ATOM 903 N N . GLY A 1 123 ? 20.381 31.934 18.314 1.00 15.94 377 GLY A N 1
ATOM 904 C CA . GLY A 1 123 ? 19.635 30.791 17.793 1.00 16.12 377 GLY A CA 1
ATOM 905 C C . GLY A 1 123 ? 19.482 30.760 16.292 1.00 15.39 377 GLY A C 1
ATOM 906 O O . GLY A 1 123 ? 18.833 29.844 15.752 1.00 16.42 377 GLY A O 1
ATOM 907 N N . VAL A 1 124 ? 20.136 31.706 15.602 1.00 14.71 378 VAL A N 1
ATOM 908 C CA . VAL A 1 124 ? 20.047 31.715 14.115 1.00 14.38 378 VAL A CA 1
ATOM 909 C C . VAL A 1 124 ? 20.647 30.468 13.518 1.00 15.49 378 VAL A C 1
ATOM 910 O O . VAL A 1 124 ? 21.736 30.049 13.924 1.00 15.36 378 VAL A O 1
ATOM 914 N N . ARG A 1 125 ? 19.963 29.872 12.531 1.00 16.68 379 ARG A N 1
ATOM 915 C CA . ARG A 1 125 ? 20.537 28.799 11.770 1.00 16.77 379 ARG A CA 1
ATOM 916 C C . ARG A 1 125 ? 20.349 29.155 10.275 1.00 16.86 379 ARG A C 1
ATOM 917 O O . ARG A 1 125 ? 19.452 29.941 9.909 1.00 17.10 379 ARG A O 1
ATOM 925 N N . ASN A 1 126 ? 21.258 28.657 9.451 1.00 16.14 380 ASN A N 1
ATOM 926 C CA . ASN A 1 126 ? 21.256 28.914 7.995 1.00 16.55 380 ASN A CA 1
ATOM 927 C C . ASN A 1 126 ? 21.221 30.395 7.641 1.00 14.97 380 ASN A C 1
ATOM 928 O O . ASN A 1 126 ? 20.402 30.838 6.859 1.00 15.18 380 ASN A O 1
ATOM 933 N N . PRO A 1 127 ? 22.103 31.217 8.212 1.00 13.71 381 PRO A N 1
ATOM 934 C CA . PRO A 1 127 ? 22.070 32.629 7.924 1.00 14.21 381 PRO A CA 1
ATOM 935 C C . PRO A 1 127 ? 22.386 32.920 6.449 1.00 13.34 381 PRO A C 1
ATOM 936 O O . PRO A 1 127 ? 23.233 32.262 5.856 1.00 14.41 381 PRO A O 1
ATOM 940 N N . LEU A 1 128 ? 21.725 33.925 5.904 1.00 11.83 382 LEU A N 1
ATOM 941 C CA . LEU A 1 128 ? 22.111 34.496 4.634 1.00 12.42 382 LEU A CA 1
ATOM 942 C C . LEU A 1 128 ? 23.114 35.585 4.925 1.00 11.09 382 LEU A C 1
ATOM 943 O O . LEU A 1 128 ? 22.851 36.427 5.765 1.00 11.82 382 LEU A O 1
ATOM 948 N N . VAL A 1 129 ? 24.262 35.554 4.250 1.00 11.27 383 VAL A N 1
ATOM 949 C CA . VAL A 1 129 ? 25.340 36.516 4.442 1.00 11.49 383 VAL A CA 1
ATOM 950 C C . VAL A 1 129 ? 25.565 37.258 3.126 1.00 12.04 383 VAL A C 1
ATOM 951 O O . VAL A 1 129 ? 25.992 36.631 2.145 1.00 14.59 383 VAL A O 1
ATOM 955 N N . ALA A 1 130 ? 25.201 38.539 3.097 1.00 10.35 384 ALA A N 1
ATOM 956 C CA . ALA A 1 130 ? 25.205 39.345 1.881 1.00 10.86 384 ALA A CA 1
ATOM 957 C C . ALA A 1 130 ? 26.345 40.324 1.913 1.00 10.40 384 ALA A C 1
ATOM 958 O O . ALA A 1 130 ? 26.313 41.339 2.615 1.00 12.49 384 ALA A O 1
ATOM 968 N N . PRO A 1 132 ? 29.274 42.771 -0.286 1.00 12.44 386 PRO A N 1
ATOM 969 C CA . PRO A 1 132 ? 29.465 43.427 -1.596 1.00 13.42 386 PRO A CA 1
ATOM 970 C C . PRO A 1 132 ? 30.350 42.583 -2.504 1.00 13.73 386 PRO A C 1
ATOM 971 O O . PRO A 1 132 ? 31.257 41.898 -2.042 1.00 13.86 386 PRO A O 1
ATOM 975 N N . GLN A 1 133 ? 30.059 42.630 -3.802 1.00 14.77 387 GLN A N 1
ATOM 976 C CA . GLN A 1 133 ? 30.858 41.885 -4.762 1.00 14.62 387 GLN A CA 1
ATOM 977 C C . GLN A 1 133 ? 32.148 42.625 -5.107 1.00 15.47 387 GLN A C 1
ATOM 978 O O . GLN A 1 133 ? 32.294 43.297 -6.132 1.00 17.71 387 GLN A O 1
ATOM 984 N N . ASN A 1 134 ? 33.090 42.506 -4.187 1.00 15.66 388 ASN A N 1
ATOM 985 C CA . ASN A 1 134 ? 34.434 43.081 -4.352 1.00 16.42 388 ASN A CA 1
ATOM 986 C C . ASN A 1 134 ? 35.398 42.368 -3.414 1.00 16.71 388 ASN A C 1
ATOM 987 O O . ASN A 1 134 ? 35.011 41.450 -2.693 1.00 15.50 388 ASN A O 1
ATOM 992 N N . ASP A 1 135 ? 36.677 42.730 -3.486 1.00 18.32 389 ASP A N 1
ATOM 993 C CA . ASP A 1 135 ? 37.672 41.998 -2.689 1.00 19.35 389 ASP A CA 1
ATOM 994 C C . ASP A 1 135 ? 37.409 42.090 -1.183 1.00 18.27 389 ASP A C 1
ATOM 995 O O . ASP A 1 135 ? 37.570 41.136 -0.473 1.00 18.75 389 ASP A O 1
ATOM 1000 N N . LEU A 1 136 ? 36.985 43.242 -0.733 1.00 16.77 390 LEU A N 1
ATOM 1001 C CA . LEU A 1 136 ? 36.704 43.398 0.682 1.00 17.88 390 LEU A CA 1
ATOM 1002 C C . LEU A 1 136 ? 35.557 42.478 1.074 1.00 15.83 390 LEU A C 1
ATOM 1003 O O . LEU A 1 136 ? 35.590 41.836 2.114 1.00 16.39 390 LEU A O 1
ATOM 1008 N N . GLY A 1 137 ? 34.496 42.427 0.256 1.00 15.42 391 GLY A N 1
ATOM 1009 C CA . GLY A 1 137 ? 33.376 41.548 0.574 1.00 14.60 391 GLY A CA 1
ATOM 1010 C C . GLY A 1 137 ? 33.781 40.100 0.665 1.00 14.51 391 GLY A C 1
ATOM 1011 O O . GLY A 1 137 ? 33.293 39.323 1.489 1.00 15.23 391 GLY A O 1
ATOM 1012 N N . GLN A 1 138 ? 34.688 39.703 -0.226 1.00 14.97 392 GLN A N 1
ATOM 1013 C CA . GLN A 1 138 ? 35.192 38.349 -0.197 1.00 16.20 392 GLN A CA 1
ATOM 1014 C C . GLN A 1 138 ? 35.923 38.091 1.125 1.00 15.72 392 GLN A C 1
ATOM 1015 O O . GLN A 1 138 ? 35.737 37.059 1.759 1.00 15.72 392 GLN A O 1
ATOM 1021 N N . ARG A 1 139 ? 36.772 39.033 1.513 1.00 16.68 393 ARG A N 1
ATOM 1022 C CA . ARG A 1 139 ? 37.582 38.882 2.754 1.00 16.04 393 ARG A CA 1
ATOM 1023 C C . ARG A 1 139 ? 36.718 38.841 4.002 1.00 15.79 393 ARG A C 1
ATOM 1024 O O . ARG A 1 139 ? 36.913 38.032 4.908 1.00 15.57 393 ARG A O 1
ATOM 1032 N N . VAL A 1 140 ? 35.738 39.719 4.022 1.00 14.77 394 VAL A N 1
ATOM 1033 C CA . VAL A 1 140 ? 34.832 39.769 5.187 1.00 14.08 394 VAL A CA 1
ATOM 1034 C C . VAL A 1 140 ? 33.918 38.543 5.229 1.00 13.97 394 VAL A C 1
ATOM 1035 O O . VAL A 1 140 ? 33.651 37.964 6.280 1.00 14.07 394 VAL A O 1
ATOM 1039 N N . GLY A 1 141 ? 33.398 38.134 4.070 1.00 13.64 395 GLY A N 1
ATOM 1040 C CA . GLY A 1 141 ? 32.592 36.927 4.014 1.00 13.35 395 GLY A CA 1
ATOM 1041 C C . GLY A 1 141 ? 33.355 35.701 4.480 1.00 13.35 395 GLY A C 1
ATOM 1042 O O . GLY A 1 141 ? 32.805 34.834 5.165 1.00 14.69 395 GLY A O 1
ATOM 1043 N N . ASN A 1 142 ? 34.617 35.598 4.073 1.00 14.68 396 ASN A N 1
ATOM 1044 C CA . ASN A 1 142 ? 35.457 34.487 4.492 1.00 16.75 396 ASN A CA 1
ATOM 1045 C C . ASN A 1 142 ? 35.624 34.449 6.005 1.00 15.42 396 ASN A C 1
ATOM 1046 O O . ASN A 1 142 ? 35.551 33.394 6.614 1.00 16.32 396 ASN A O 1
ATOM 1051 N N . ALA A 1 143 ? 35.806 35.623 6.586 1.00 15.26 397 ALA A N 1
ATOM 1052 C CA . ALA A 1 143 ? 35.928 35.731 8.046 1.00 14.31 397 ALA A CA 1
ATOM 1053 C C . ALA A 1 143 ? 34.663 35.209 8.744 1.00 14.17 397 ALA A C 1
ATOM 1054 O O . ALA A 1 143 ? 34.712 34.472 9.724 1.00 15.14 397 ALA A O 1
ATOM 1056 N N . PHE A 1 144 ? 33.500 35.609 8.219 1.00 12.81 398 PHE A N 1
ATOM 1057 C CA . PHE A 1 144 ? 32.253 35.127 8.744 1.00 12.81 398 PHE A CA 1
ATOM 1058 C C . PHE A 1 144 ? 32.209 33.608 8.620 1.00 13.42 398 PHE A C 1
ATOM 1059 O O . PHE A 1 144 ? 31.891 32.884 9.552 1.00 13.51 398 PHE A O 1
ATOM 1067 N N . ASN A 1 145 ? 32.509 33.121 7.414 1.00 13.76 399 ASN A N 1
ATOM 1068 C CA . ASN A 1 145 ? 32.371 31.698 7.130 1.00 14.30 399 ASN A CA 1
ATOM 1069 C C . ASN A 1 145 ? 33.259 30.841 8.050 1.00 15.06 399 ASN A C 1
ATOM 1070 O O . ASN A 1 145 ? 32.814 29.807 8.557 1.00 15.88 399 ASN A O 1
ATOM 1075 N N . VAL A 1 146 ? 34.508 31.275 8.205 1.00 15.38 400 VAL A N 1
ATOM 1076 C CA . VAL A 1 146 ? 35.435 30.491 9.017 1.00 15.54 400 VAL A CA 1
ATOM 1077 C C . VAL A 1 146 ? 34.881 30.379 10.465 1.00 14.98 400 VAL A C 1
ATOM 1078 O O . VAL A 1 146 ? 34.931 29.325 11.090 1.00 15.45 400 VAL A O 1
ATOM 1082 N N A ARG A 1 147 ? 34.341 31.475 10.984 0.50 14.25 401 ARG A N 1
ATOM 1083 N N B ARG A 1 147 ? 34.335 31.473 10.983 0.50 14.70 401 ARG A N 1
ATOM 1084 C CA A ARG A 1 147 ? 33.772 31.447 12.330 0.50 14.00 401 ARG A CA 1
ATOM 1085 C CA B ARG A 1 147 ? 33.775 31.432 12.332 0.50 14.80 401 ARG A CA 1
ATOM 1086 C C A ARG A 1 147 ? 32.514 30.573 12.368 0.50 14.10 401 ARG A C 1
ATOM 1087 C C B ARG A 1 147 ? 32.512 30.569 12.368 0.50 14.52 401 ARG A C 1
ATOM 1088 O O A ARG A 1 147 ? 32.304 29.791 13.297 0.50 14.40 401 ARG A O 1
ATOM 1089 O O B ARG A 1 147 ? 32.295 29.790 13.299 0.50 14.75 401 ARG A O 1
ATOM 1104 N N . TRP A 1 148 ? 31.662 30.705 11.349 1.00 14.40 402 TRP A N 1
ATOM 1105 C CA . TRP A 1 148 ? 30.457 29.936 11.334 1.00 14.24 402 TRP A CA 1
ATOM 1106 C C . TRP A 1 148 ? 30.767 28.435 11.287 1.00 13.40 402 TRP A C 1
ATOM 1107 O O . TRP A 1 148 ? 30.101 27.626 11.912 1.00 14.57 402 TRP A O 1
ATOM 1118 N N . GLN A 1 149 ? 31.776 28.078 10.504 1.00 14.08 403 GLN A N 1
ATOM 1119 C CA . GLN A 1 149 ? 32.204 26.675 10.420 1.00 15.07 403 GLN A CA 1
ATOM 1120 C C . GLN A 1 149 ? 32.569 26.136 11.810 1.00 14.66 403 GLN A C 1
ATOM 1121 O O . GLN A 1 149 ? 32.234 25.021 12.169 1.00 15.90 403 GLN A O 1
ATOM 1127 N N . GLN A 1 150 ? 33.249 26.963 12.586 1.00 15.42 404 GLN A N 1
ATOM 1128 C CA . GLN A 1 150 ? 33.618 26.590 13.970 1.00 16.42 404 GLN A CA 1
ATOM 1129 C C . GLN A 1 150 ? 32.412 26.418 14.893 1.00 16.18 404 GLN A C 1
ATOM 1130 O O . GLN A 1 150 ? 32.361 25.500 15.743 1.00 18.07 404 GLN A O 1
ATOM 1136 N N . LEU A 1 151 ? 31.448 27.330 14.783 1.00 15.56 405 LEU A N 1
ATOM 1137 C CA . LEU A 1 151 ? 30.252 27.319 15.652 1.00 16.51 405 LEU A CA 1
ATOM 1138 C C . LEU A 1 151 ? 29.199 26.292 15.296 1.00 17.78 405 LEU A C 1
ATOM 1139 O O . LEU A 1 151 ? 28.647 25.574 16.128 1.00 18.61 405 LEU A O 1
ATOM 1144 N N . ALA A 1 152 ? 28.897 26.257 14.006 1.00 17.23 406 ALA A N 1
ATOM 1145 C CA . ALA A 1 152 ? 27.784 25.470 13.450 1.00 17.21 406 ALA A CA 1
ATOM 1146 C C . ALA A 1 152 ? 28.194 24.118 12.854 1.00 16.15 406 ALA A C 1
ATOM 1147 O O . ALA A 1 152 ? 27.353 23.239 12.636 1.00 17.68 406 ALA A O 1
ATOM 1149 N N . GLY A 1 153 ? 29.476 23.992 12.532 1.00 15.48 407 GLY A N 1
ATOM 1150 C CA . GLY A 1 153 ? 29.969 22.767 11.913 1.00 15.12 407 GLY A CA 1
ATOM 1151 C C . GLY A 1 153 ? 29.592 22.647 10.453 1.00 15.46 407 GLY A C 1
ATOM 1152 O O . GLY A 1 153 ? 29.700 21.561 9.901 1.00 16.24 407 GLY A O 1
ATOM 1153 N N . THR A 1 154 ? 29.182 23.745 9.820 1.00 16.13 408 THR A N 1
ATOM 1154 C CA . THR A 1 154 ? 28.816 23.762 8.423 1.00 16.78 408 THR A CA 1
ATOM 1155 C C . THR A 1 154 ? 29.130 25.144 7.830 1.00 16.98 408 THR A C 1
ATOM 1156 O O . THR A 1 154 ? 29.333 26.112 8.574 1.00 16.25 408 THR A O 1
ATOM 1160 N N . ASP A 1 155 ? 29.164 25.253 6.492 1.00 16.71 409 ASP A N 1
ATOM 1161 C CA . ASP A 1 155 ? 29.440 26.522 5.856 1.00 16.92 409 ASP A CA 1
ATOM 1162 C C . ASP A 1 155 ? 28.241 27.469 5.997 1.00 16.49 409 ASP A C 1
ATOM 1163 O O . ASP A 1 155 ? 27.076 27.050 6.109 1.00 17.30 409 ASP A O 1
ATOM 1168 N N . ALA A 1 156 ? 28.554 28.763 5.972 1.00 15.83 410 ALA A N 1
ATOM 1169 C CA . ALA A 1 156 ? 27.559 29.831 5.836 1.00 15.25 410 ALA A CA 1
ATOM 1170 C C . ALA A 1 156 ? 27.229 30.097 4.359 1.00 15.07 410 ALA A C 1
ATOM 1171 O O . ALA A 1 156 ? 28.090 29.976 3.465 1.00 16.54 410 ALA A O 1
ATOM 1173 N N . ASN A 1 157 ? 25.999 30.556 4.158 1.00 13.44 411 ASN A N 1
ATOM 1174 C CA . ASN A 1 157 ? 25.491 30.918 2.830 1.00 13.63 411 ASN A CA 1
ATOM 1175 C C . ASN A 1 157 ? 25.908 32.333 2.463 1.00 12.72 411 ASN A C 1
ATOM 1176 O O . ASN A 1 157 ? 25.176 33.281 2.674 1.00 13.63 411 ASN A O 1
ATOM 1181 N N . ILE A 1 158 ? 27.121 32.465 1.936 1.00 14.10 412 ILE A N 1
ATOM 1182 C CA . ILE A 1 158 ? 27.680 33.714 1.491 1.00 14.48 412 ILE A CA 1
ATOM 1183 C C . ILE A 1 158 ? 27.285 34.011 0.060 1.00 12.88 412 ILE A C 1
ATOM 1184 O O . ILE A 1 158 ? 27.539 33.213 -0.835 1.00 13.94 412 ILE A O 1
ATOM 1189 N N . ARG A 1 159 ? 26.687 35.169 -0.109 1.00 11.03 413 ARG A N 1
ATOM 1190 C CA . ARG A 1 159 ? 26.287 35.670 -1.410 1.00 11.70 413 ARG A CA 1
ATOM 1191 C C . ARG A 1 159 ? 26.835 37.081 -1.616 1.00 11.06 413 ARG A C 1
ATOM 1192 O O . ARG A 1 159 ? 27.065 37.834 -0.667 1.00 13.02 413 ARG A O 1
ATOM 1200 N N . TYR A 1 160 ? 26.984 37.445 -2.883 1.00 12.19 414 TYR A N 1
ATOM 1201 C CA . TYR A 1 160 ? 27.608 38.730 -3.227 1.00 12.20 414 TYR A CA 1
ATOM 1202 C C . TYR A 1 160 ? 26.666 39.606 -4.024 1.00 11.90 414 TYR A C 1
ATOM 1203 O O . TYR A 1 160 ? 26.235 39.229 -5.102 1.00 13.01 414 TYR A O 1
ATOM 1212 N N . TYR A 1 161 ? 26.333 40.768 -3.504 1.00 11.29 415 TYR A N 1
ATOM 1213 C CA . TYR A 1 161 ? 25.390 41.682 -4.150 1.00 11.62 415 TYR A CA 1
ATOM 1214 C C . TYR A 1 161 ? 26.152 42.732 -4.914 1.00 12.32 415 TYR A C 1
ATOM 1215 O O . TYR A 1 161 ? 27.214 43.199 -4.534 1.00 13.04 415 TYR A O 1
ATOM 1224 N N . ASN A 1 162 ? 25.517 43.123 -6.020 1.00 13.12 416 ASN A N 1
ATOM 1225 C CA . ASN A 1 162 ? 25.915 44.330 -6.750 1.00 13.26 416 ASN A CA 1
ATOM 1226 C C . ASN A 1 162 ? 24.962 45.481 -6.441 1.00 14.89 416 ASN A C 1
ATOM 1227 O O . ASN A 1 162 ? 25.376 46.596 -6.222 1.00 17.05 416 ASN A O 1
ATOM 1232 N N . LEU A 1 163 ? 23.682 45.187 -6.437 1.00 17.03 417 LEU A N 1
ATOM 1233 C CA . LEU A 1 163 ? 22.654 46.148 -6.052 1.00 17.72 417 LEU A CA 1
ATOM 1234 C C . LEU A 1 163 ? 21.903 45.645 -4.850 1.00 17.43 417 LEU A C 1
ATOM 1235 O O . LEU A 1 163 ? 21.772 44.463 -4.655 1.00 15.58 417 LEU A O 1
ATOM 1240 N N . PRO A 1 164 ? 21.460 46.555 -3.993 1.00 18.15 418 PRO A N 1
ATOM 1241 C CA . PRO A 1 164 ? 20.716 46.095 -2.827 1.00 18.19 418 PRO A CA 1
ATOM 1242 C C . PRO A 1 164 ? 19.528 45.184 -3.160 1.00 15.88 418 PRO A C 1
ATOM 1243 O O . PRO A 1 164 ? 19.291 44.272 -2.388 1.00 15.13 418 PRO A O 1
ATOM 1247 N N . ALA A 1 165 ? 18.856 45.316 -4.300 1.00 15.84 419 ALA A N 1
ATOM 1248 C CA . ALA A 1 165 ? 17.757 44.417 -4.615 1.00 15.49 419 ALA A CA 1
ATOM 1249 C C . ALA A 1 165 ? 18.203 42.956 -4.771 1.00 14.04 419 ALA A C 1
ATOM 1250 O O . ALA A 1 165 ? 17.408 42.030 -4.574 1.00 14.29 419 ALA A O 1
ATOM 1252 N N . ASP A 1 166 ? 19.489 42.727 -5.046 1.00 12.54 420 ASP A N 1
ATOM 1253 C CA A ASP A 1 166 ? 19.990 41.383 -5.193 0.70 13.11 420 ASP A CA 1
ATOM 1254 C CA B ASP A 1 166 ? 20.047 41.385 -5.150 0.30 12.56 420 ASP A CA 1
ATOM 1255 C C . ASP A 1 166 ? 19.744 40.586 -3.901 1.00 12.26 420 ASP A C 1
ATOM 1256 O O . ASP A 1 166 ? 19.559 39.387 -3.936 1.00 12.82 420 ASP A O 1
ATOM 1265 N N . VAL A 1 167 ? 19.741 41.253 -2.756 1.00 12.05 421 VAL A N 1
ATOM 1266 C CA . VAL A 1 167 ? 19.577 40.490 -1.521 1.00 12.39 421 VAL A CA 1
ATOM 1267 C C . VAL A 1 167 ? 18.190 39.850 -1.477 1.00 12.08 421 VAL A C 1
ATOM 1268 O O . VAL A 1 167 ? 18.047 38.723 -0.972 1.00 12.61 421 VAL A O 1
ATOM 1272 N N . THR A 1 168 ? 17.166 40.521 -1.996 1.00 13.33 422 THR A N 1
ATOM 1273 C CA . THR A 1 168 ? 15.846 39.895 -2.047 1.00 15.06 422 THR A CA 1
ATOM 1274 C C . THR A 1 168 ? 15.858 38.714 -3.015 1.00 14.23 422 THR A C 1
ATOM 1275 O O . THR A 1 168 ? 15.170 37.730 -2.791 1.00 14.80 422 THR A O 1
ATOM 1279 N N . TYR A 1 169 ? 16.651 38.798 -4.075 1.00 12.98 423 TYR A N 1
ATOM 1280 C CA . TYR A 1 169 ? 16.752 37.635 -4.959 1.00 12.70 423 TYR A CA 1
ATOM 1281 C C . TYR A 1 169 ? 17.350 36.431 -4.247 1.00 13.44 423 TYR A C 1
ATOM 1282 O O . TYR A 1 169 ? 16.920 35.285 -4.426 1.00 14.51 423 TYR A O 1
ATOM 1291 N N . PHE A 1 170 ? 18.363 36.690 -3.418 1.00 12.57 424 PHE A N 1
ATOM 1292 C CA . PHE A 1 170 ? 19.009 35.615 -2.683 1.00 12.49 424 PHE A CA 1
ATOM 1293 C C . PHE A 1 170 ? 17.997 34.878 -1.816 1.00 13.04 424 PHE A C 1
ATOM 1294 O O . PHE A 1 170 ? 17.999 33.650 -1.727 1.00 16.11 424 PHE A O 1
ATOM 1302 N N . VAL A 1 171 ? 17.145 35.627 -1.147 1.00 12.63 425 VAL A N 1
ATOM 1303 C CA . VAL A 1 171 ? 16.118 35.030 -0.285 1.00 14.32 425 VAL A CA 1
ATOM 1304 C C . VAL A 1 171 ? 15.143 34.201 -1.137 1.00 15.38 425 VAL A C 1
ATOM 1305 O O . VAL A 1 171 ? 14.830 33.051 -0.811 1.00 16.79 425 VAL A O 1
ATOM 1309 N N . GLN A 1 172 ? 14.751 34.744 -2.283 1.00 14.92 426 GLN A N 1
ATOM 1310 C CA . GLN A 1 172 ? 13.748 34.051 -3.143 1.00 16.20 426 GLN A CA 1
ATOM 1311 C C . GLN A 1 172 ? 14.311 32.785 -3.795 1.00 16.47 426 GLN A C 1
ATOM 1312 O O . GLN A 1 172 ? 13.566 31.848 -4.080 1.00 18.02 426 GLN A O 1
ATOM 1318 N N . GLU A 1 173 ? 15.613 32.769 -4.048 1.00 16.78 427 GLU A N 1
ATOM 1319 C CA . GLU A 1 173 ? 16.305 31.627 -4.636 1.00 18.83 427 GLU A CA 1
ATOM 1320 C C . GLU A 1 173 ? 16.599 30.502 -3.660 1.00 22.31 427 GLU A C 1
ATOM 1321 O O . GLU A 1 173 ? 17.003 29.402 -4.066 1.00 25.38 427 GLU A O 1
ATOM 1327 N N . ASN A 1 174 ? 16.437 30.783 -2.385 1.00 23.92 428 ASN A N 1
ATOM 1328 C CA . ASN A 1 174 ? 16.694 29.75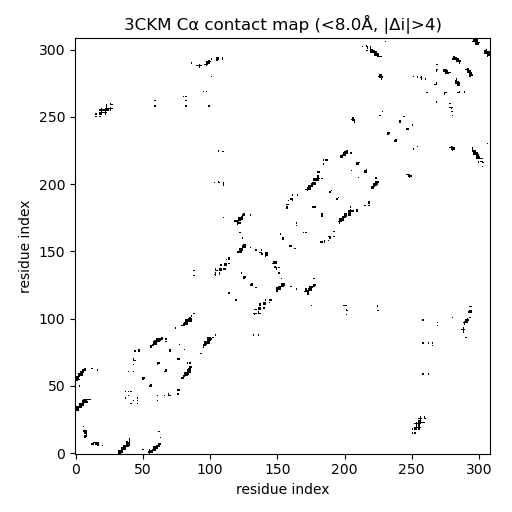3 -1.387 1.00 25.97 428 ASN A CA 1
ATOM 1329 C C . ASN A 1 174 ? 15.367 29.111 -0.919 1.00 26.33 428 ASN A C 1
ATOM 1330 O O . ASN A 1 174 ? 14.320 29.722 -1.070 1.00 29.46 428 ASN A O 1
ATOM 1335 N N . ASN A 1 175 ? 15.409 28.023 -0.178 0.00 34.66 429 ASN A N 1
ATOM 1336 C CA . ASN A 1 175 ? 14.186 27.417 0.312 0.00 36.62 429 ASN A CA 1
ATOM 1337 C C . ASN A 1 175 ? 13.476 28.520 1.091 0.00 36.47 429 ASN A C 1
ATOM 1338 O O . ASN A 1 175 ? 13.962 29.649 1.168 0.00 36.71 429 ASN A O 1
ATOM 1343 N N . SER A 1 176 ? 12.327 28.189 1.665 0.00 36.53 430 SER A N 1
ATOM 1344 C CA . SER A 1 176 ? 11.524 29.148 2.442 0.00 36.01 430 SER A CA 1
ATOM 1345 C C . SER A 1 176 ? 12.036 29.300 3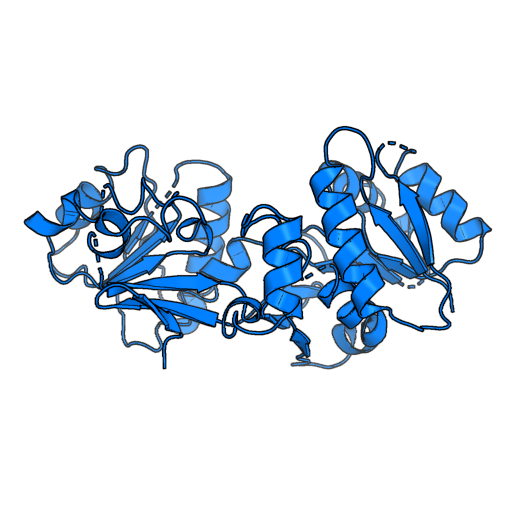.856 0.00 36.72 430 SER A C 1
ATOM 1346 O O . SER A 1 176 ? 11.294 29.786 4.719 0.00 37.88 430 SER A O 1
ATOM 1349 N N . ASN A 1 177 ? 13.359 28.971 4.064 1.00 30.58 431 ASN A N 1
ATOM 1350 C CA . ASN A 1 177 ? 13.655 29.097 5.529 1.00 29.71 431 ASN A CA 1
ATOM 1351 C C . ASN A 1 177 ? 14.880 29.943 5.839 1.00 27.82 431 ASN A C 1
ATOM 1352 O O . ASN A 1 177 ? 15.537 29.704 6.827 1.00 28.93 431 ASN A O 1
ATOM 1357 N N . THR A 1 178 ? 15.044 31.025 5.072 1.00 24.86 432 THR A N 1
ATOM 1358 C CA . THR A 1 178 ? 15.927 32.138 5.456 1.00 22.59 432 THR A CA 1
ATOM 1359 C C . THR A 1 178 ? 15.239 32.899 6.605 1.00 20.74 432 THR A C 1
ATOM 1360 O O . THR A 1 178 ? 14.105 33.378 6.528 1.00 22.53 432 THR A O 1
ATOM 1364 N N . THR A 1 179 ? 15.848 32.897 7.767 1.00 15.93 433 THR A N 1
ATOM 1365 C CA . THR A 1 179 ? 15.297 33.540 8.944 1.00 15.27 433 THR A CA 1
ATOM 1366 C C . THR A 1 179 ? 16.114 34.763 9.401 1.00 13.16 433 THR A C 1
ATOM 1367 O O . THR A 1 179 ? 15.642 35.596 10.182 1.00 14.11 433 THR A O 1
ATOM 1371 N N . ALA A 1 180 ? 17.340 34.869 8.917 1.00 12.22 434 ALA A N 1
ATOM 1372 C CA . ALA A 1 180 ? 18.232 35.962 9.343 1.00 11.66 434 ALA A CA 1
ATOM 1373 C C . ALA A 1 180 ? 19.239 36.292 8.275 1.00 11.96 434 ALA A C 1
ATOM 1374 O O . ALA A 1 180 ? 19.600 35.446 7.465 1.00 12.54 434 ALA A O 1
ATOM 1376 N N . LEU A 1 181 ? 19.655 37.541 8.286 1.00 11.31 435 LEU A N 1
ATOM 1377 C CA . LEU A 1 181 ? 20.572 38.110 7.333 1.00 11.30 435 LEU A CA 1
ATOM 1378 C C . LEU A 1 181 ? 21.692 38.837 8.042 1.00 11.38 435 LEU A C 1
ATOM 1379 O O . LEU A 1 181 ? 21.409 39.596 8.963 1.00 12.28 435 LEU A O 1
ATOM 1384 N N . TYR A 1 182 ? 22.927 38.591 7.610 1.00 10.93 436 TYR A N 1
ATOM 1385 C CA . TYR A 1 182 ? 24.063 39.468 7.941 1.00 10.48 436 TYR A CA 1
ATOM 1386 C C . TYR A 1 182 ? 24.421 40.230 6.682 1.00 10.75 436 TYR A C 1
ATOM 1387 O O . TYR A 1 182 ? 24.758 39.586 5.688 1.00 11.46 436 TYR A O 1
ATOM 1396 N N . ALA A 1 183 ? 24.380 41.558 6.718 1.00 11.39 437 ALA A N 1
ATOM 1397 C CA . ALA A 1 183 ? 24.695 42.357 5.558 1.00 11.22 437 ALA A CA 1
ATOM 1398 C C . ALA A 1 183 ? 25.765 43.355 5.913 1.00 11.31 437 ALA A C 1
ATOM 1399 O O . ALA A 1 183 ? 25.731 43.975 6.994 1.00 13.10 437 ALA A O 1
ATOM 1401 N N . VAL A 1 184 ? 26.717 43.528 4.997 1.00 11.59 438 VAL A N 1
ATOM 1402 C CA . VAL A 1 184 ? 27.692 44.594 5.073 1.00 12.36 438 VAL A CA 1
ATOM 1403 C C . VAL A 1 184 ? 27.398 45.556 3.948 1.00 11.10 438 VAL A C 1
ATOM 1404 O O . VAL A 1 184 ? 27.436 45.167 2.775 1.00 12.40 438 VAL A O 1
ATOM 1408 N N . ALA A 1 185 ? 27.039 46.777 4.318 1.00 11.80 439 ALA A N 1
ATOM 1409 C CA . ALA A 1 185 ? 26.582 47.798 3.396 1.00 12.58 439 ALA A CA 1
ATOM 1410 C C . ALA A 1 185 ? 26.586 49.178 4.057 1.00 12.81 439 ALA A C 1
ATOM 1411 O O . ALA A 1 185 ? 26.669 49.267 5.304 1.00 13.29 439 ALA A O 1
ATOM 1413 N N . SER A 1 186 ? 26.505 50.225 3.239 1.00 12.87 440 SER A N 1
ATOM 1414 C CA . SER A 1 186 ? 26.330 51.562 3.766 1.00 13.77 440 SER A CA 1
ATOM 1415 C C . SER A 1 186 ? 24.972 51.696 4.444 1.00 13.22 440 SER A C 1
ATOM 1416 O O . SER A 1 186 ? 24.084 50.866 4.268 1.00 14.14 440 SER A O 1
ATOM 1419 N N . PRO A 1 187 ? 24.788 52.758 5.245 1.00 13.12 441 PRO A N 1
ATOM 1420 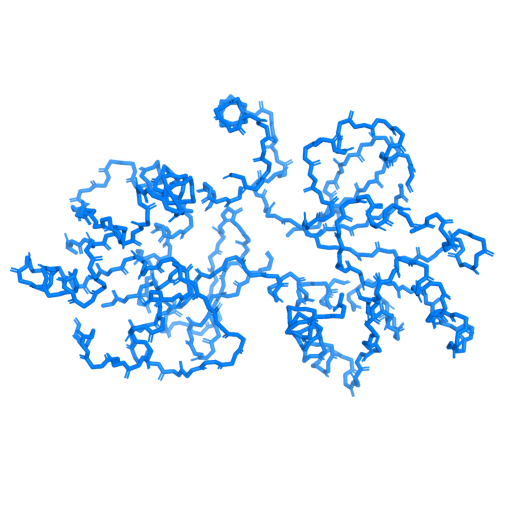C CA . PRO A 1 187 ? 23.500 52.906 5.917 1.00 14.04 441 PRO A CA 1
ATOM 1421 C C . PRO A 1 187 ? 22.325 52.974 4.929 1.00 15.13 441 PRO A C 1
ATOM 1422 O O . PRO A 1 187 ? 21.322 52.293 5.115 1.00 15.63 441 PRO A O 1
ATOM 1426 N N A THR A 1 188 ? 22.433 53.784 3.897 0.50 15.35 442 THR A N 1
ATOM 1427 N N B THR A 1 188 ? 22.484 53.793 3.892 0.50 15.20 442 THR A N 1
ATOM 1428 C CA A THR A 1 188 ? 21.301 53.890 2.988 0.50 16.62 442 THR A CA 1
ATOM 1429 C CA B THR A 1 188 ? 21.432 53.982 2.895 0.50 16.29 442 THR A CA 1
ATOM 1430 C C A THR A 1 188 ? 21.127 52.561 2.234 0.50 15.99 442 THR A C 1
ATOM 1431 C C B THR A 1 188 ? 21.181 52.691 2.115 0.50 15.76 442 THR A C 1
ATOM 1432 O O A THR A 1 188 ? 19.985 52.117 2.016 0.50 16.91 442 THR A O 1
ATOM 1433 O O B THR A 1 188 ? 20.054 52.435 1.690 0.50 15.72 442 THR A O 1
ATOM 1440 N N . GLU A 1 189 ? 22.226 51.917 1.841 1.00 16.05 443 GLU A N 1
ATOM 1441 C CA A GLU A 1 189 ? 22.100 50.615 1.152 0.50 15.95 443 GLU A CA 1
ATOM 1442 C CA B GLU A 1 189 ? 22.057 50.637 1.131 0.50 15.92 443 GLU A CA 1
ATOM 1443 C C . GLU A 1 189 ? 21.357 49.618 1.998 1.00 16.04 443 GLU A C 1
ATOM 1444 O O . GLU A 1 189 ? 20.512 48.854 1.550 1.00 16.52 443 GLU A O 1
ATOM 1455 N N . LEU A 1 190 ? 21.697 49.603 3.263 1.00 15.10 444 LEU A N 1
ATOM 1456 C CA . LEU A 1 190 ? 21.034 48.700 4.161 1.00 15.21 444 LEU A CA 1
ATOM 1457 C C . LEU A 1 190 ? 19.540 49.036 4.255 1.00 15.10 444 LEU A C 1
ATOM 1458 O O . LEU A 1 190 ? 18.688 48.130 4.225 1.00 15.85 444 LEU A O 1
ATOM 1466 N N . ALA A 1 191 ? 19.219 50.317 4.362 1.00 15.23 445 ALA A N 1
ATOM 1467 C CA . ALA A 1 191 ? 17.841 50.759 4.381 1.00 16.79 445 ALA A CA 1
ATOM 1468 C C . ALA A 1 191 ? 17.124 50.352 3.063 1.00 16.57 445 ALA A C 1
ATOM 1469 O O . ALA A 1 191 ? 15.977 49.888 3.131 1.00 18.51 445 ALA A O 1
ATOM 1471 N N . GLU A 1 192 ? 17.793 50.508 1.906 1.00 16.68 446 GLU A N 1
ATOM 1472 C CA A GLU A 1 192 ? 17.247 50.086 0.587 0.70 16.91 446 GLU A CA 1
ATOM 1473 C CA B GLU A 1 192 ? 17.206 50.088 0.616 0.30 17.02 446 GLU A CA 1
ATOM 1474 C C . GLU A 1 192 ? 16.935 48.581 0.616 1.00 17.38 446 GLU A C 1
ATOM 1475 O O . GLU A 1 192 ? 15.855 48.114 0.178 1.00 18.58 446 GLU A O 1
ATOM 1494 N N . LYS A 1 194 ? 16.477 46.549 3.194 1.00 17.69 448 LYS A N 1
ATOM 1495 C CA . LYS A 1 194 ? 15.429 46.190 4.147 1.00 19.61 448 LYS A CA 1
ATOM 1496 C C . LYS A 1 194 ? 14.030 46.523 3.599 1.00 20.87 448 LYS A C 1
ATOM 1497 O O . LYS A 1 194 ? 13.066 45.745 3.763 1.00 22.84 448 LYS A O 1
ATOM 1503 N N . GLY A 1 195 ? 13.934 47.660 2.932 1.00 20.87 449 GLY A N 1
ATOM 1504 C CA . GLY A 1 195 ? 12.656 48.067 2.322 1.00 21.87 449 GLY A CA 1
ATOM 1505 C C . GLY A 1 195 ? 12.209 47.085 1.260 1.00 22.00 449 GLY A C 1
ATOM 1506 O O . GLY A 1 195 ? 11.009 46.769 1.184 1.00 24.55 449 GLY A O 1
ATOM 1507 N N . TYR A 1 196 ? 13.128 46.597 0.444 1.00 20.93 450 TYR A N 1
ATOM 1508 C CA . TYR A 1 196 ? 12.766 45.516 -0.525 1.00 21.02 450 TYR A CA 1
ATOM 1509 C C . TYR A 1 196 ? 12.346 44.204 0.161 1.00 20.42 450 TYR A C 1
ATOM 1510 O O . TYR A 1 196 ? 11.454 43.484 -0.313 1.00 22.61 450 TYR A O 1
ATOM 1519 N N . LEU A 1 197 ? 12.992 43.861 1.258 1.00 20.35 451 LEU A N 1
ATOM 1520 C CA . LEU A 1 197 ? 12.750 42.596 1.915 1.00 19.76 451 LEU A CA 1
ATOM 1521 C C . LEU A 1 197 ? 11.420 42.568 2.656 1.00 21.87 451 LEU A C 1
ATOM 1522 O O . LEU A 1 197 ? 10.901 41.520 2.940 1.00 23.31 451 LEU A O 1
ATOM 1527 N N . THR A 1 198 ? 10.893 43.738 2.984 1.00 24.27 452 THR A N 1
ATOM 1528 C CA . THR A 1 198 ? 9.606 43.863 3.703 1.00 26.22 452 THR A CA 1
ATOM 1529 C C . THR A 1 198 ? 8.458 43.050 3.071 1.00 27.23 452 THR A C 1
ATOM 1530 O O . THR A 1 198 ? 7.726 42.382 3.769 1.00 27.33 452 THR A O 1
ATOM 1534 N N . ASN A 1 199 ? 8.384 43.099 1.747 1.00 28.09 453 ASN A N 1
ATOM 1535 C CA . ASN A 1 199 ? 7.357 42.446 0.924 1.00 29.88 453 ASN A CA 1
ATOM 1536 C C . ASN A 1 199 ? 7.581 40.923 0.737 1.00 29.11 453 ASN A C 1
ATOM 1537 O O . ASN A 1 199 ? 6.734 40.188 0.151 1.00 29.34 453 ASN A O 1
ATOM 1542 N N . ILE A 1 200 ? 8.734 40.457 1.227 1.00 27.50 454 ILE A N 1
ATOM 1543 C CA . ILE A 1 200 ? 9.244 39.086 1.000 1.00 26.78 454 ILE A CA 1
ATOM 1544 C C . ILE A 1 200 ? 9.397 38.240 2.275 1.00 25.73 454 ILE A C 1
ATOM 1545 O O . ILE A 1 200 ? 8.856 37.121 2.375 1.00 27.09 454 ILE A O 1
ATOM 1550 N N . VAL A 1 201 ? 10.084 38.804 3.267 1.00 24.39 455 VAL A N 1
ATOM 1551 C CA . VAL A 1 201 ? 10.313 38.222 4.561 1.00 24.11 455 VAL A CA 1
ATOM 1552 C C . VAL A 1 201 ? 10.229 39.345 5.616 1.00 24.62 455 VAL A C 1
ATOM 1553 O O . VAL A 1 201 ? 11.244 39.809 6.134 1.00 23.94 455 VAL A O 1
ATOM 1557 N N . PRO A 1 202 ? 9.020 39.833 5.905 1.00 24.47 456 PRO A N 1
ATOM 1558 C CA . PRO A 1 202 ? 8.918 41.004 6.793 1.00 25.40 456 PRO A CA 1
ATOM 1559 C C . PRO A 1 202 ? 9.422 40.857 8.275 1.00 24.96 456 PRO A C 1
ATOM 1560 O O . PRO A 1 202 ? 9.510 41.851 9.007 1.00 27.42 456 PRO A O 1
ATOM 1564 N N . ASN A 1 203 ? 9.703 39.641 8.692 1.00 22.96 457 ASN A N 1
ATOM 1565 C CA . ASN A 1 203 ? 10.167 39.348 10.036 1.00 22.38 457 ASN A CA 1
ATOM 1566 C C . ASN A 1 203 ? 11.611 38.837 10.071 1.00 19.61 457 ASN A C 1
ATOM 1567 O O . ASN A 1 203 ? 12.068 38.233 11.040 1.00 18.92 457 ASN A O 1
ATOM 1572 N N . LEU A 1 204 ? 12.320 39.055 8.985 1.00 16.98 458 LEU A N 1
ATOM 1573 C CA . LEU A 1 204 ? 13.726 38.724 8.895 1.00 15.83 458 LEU A CA 1
ATOM 1574 C C . LEU A 1 204 ? 14.490 39.387 10.027 1.00 15.12 458 LEU A C 1
ATOM 1575 O O . LEU A 1 204 ? 14.341 40.592 10.256 1.00 15.75 458 LEU A O 1
ATOM 1580 N N . ALA A 1 205 ? 15.347 38.627 10.699 1.00 13.73 459 ALA A N 1
ATOM 1581 C CA . ALA A 1 205 ? 16.271 39.177 11.673 1.00 13.32 459 ALA A CA 1
ATOM 1582 C C . ALA A 1 205 ? 17.501 39.715 10.970 1.00 13.47 459 ALA A C 1
ATOM 1583 O O . ALA A 1 205 ? 18.270 38.916 10.407 1.00 14.31 459 ALA A O 1
ATOM 1585 N N . ILE A 1 206 ? 17.693 41.028 10.977 1.00 12.91 460 ILE A N 1
ATOM 1586 C CA . ILE A 1 206 ? 18.763 41.671 10.201 1.00 12.41 460 ILE A CA 1
ATOM 1587 C C . ILE A 1 206 ? 19.861 42.114 11.163 1.00 11.85 460 ILE A C 1
ATOM 1588 O O . ILE A 1 206 ? 19.588 42.813 12.132 1.00 13.17 460 ILE A O 1
ATOM 1593 N N . TYR A 1 207 ? 21.083 41.707 10.807 1.00 10.53 461 TYR A N 1
ATOM 1594 C CA . TYR A 1 207 ? 22.309 42.072 11.490 1.00 10.35 461 TYR A CA 1
ATOM 1595 C C . TYR A 1 207 ? 23.237 42.766 10.532 1.00 11.15 461 TYR A C 1
ATOM 1596 O O . TYR A 1 207 ? 23.313 42.384 9.345 1.00 11.53 461 TYR A O 1
ATOM 1605 N N . ALA A 1 208 ? 23.972 43.767 11.010 1.00 10.98 462 ALA A N 1
ATOM 1606 C CA . ALA A 1 208 ? 24.846 44.553 10.144 1.00 10.89 462 ALA A CA 1
ATOM 1607 C C . ALA A 1 208 ? 26.101 44.958 10.919 1.00 10.67 462 ALA A C 1
ATOM 1608 O O . ALA A 1 208 ? 26.197 44.729 12.130 1.00 12.21 462 ALA A O 1
ATOM 1610 N N . SER A 1 209 ? 27.067 45.509 10.204 1.00 10.81 463 SER A N 1
ATOM 1611 C CA . SER A 1 209 ? 28.283 45.999 10.828 1.00 10.37 463 SER A CA 1
ATOM 1612 C C . SER A 1 209 ? 28.215 47.476 11.137 1.00 10.73 463 SER A C 1
ATOM 1613 O O . SER A 1 209 ? 27.225 48.139 10.833 1.00 12.43 463 SER A O 1
ATOM 1616 N N . SER A 1 210 ? 29.300 48.015 11.718 1.00 10.98 464 SER A N 1
ATOM 1617 C CA . SER A 1 210 ? 29.309 49.399 12.102 1.00 11.68 464 SER A CA 1
ATOM 1618 C C . SER A 1 210 ? 29.213 50.344 10.919 1.00 12.99 464 SER A C 1
ATOM 1619 O O . SER A 1 210 ? 28.885 51.529 11.072 1.00 13.45 464 SER A O 1
ATOM 1622 N N . ARG A 1 211 ? 29.432 49.803 9.718 1.00 13.70 465 ARG A N 1
ATOM 1623 C CA . ARG A 1 211 ? 29.328 50.619 8.507 1.00 15.53 465 ARG A CA 1
ATOM 1624 C C . ARG A 1 211 ? 27.891 51.102 8.361 1.00 14.85 465 ARG A C 1
ATOM 1625 O O . ARG A 1 211 ? 27.637 52.129 7.723 1.00 16.28 465 ARG A O 1
ATOM 1633 N N . ALA A 1 212 ? 26.936 50.396 8.977 1.00 15.34 466 ALA A N 1
ATOM 1634 C CA . ALA A 1 212 ? 25.517 50.794 8.874 1.00 17.18 466 ALA A CA 1
ATOM 1635 C C . ALA A 1 212 ? 25.152 51.986 9.772 1.00 16.16 466 ALA A C 1
ATOM 1636 O O . ALA A 1 212 ? 24.068 52.579 9.631 1.00 16.80 466 ALA A O 1
ATOM 1638 N N . SER A 1 213 ? 26.074 52.335 10.701 1.00 14.77 467 SER A N 1
ATOM 1639 C CA . SER A 1 213 ? 25.863 53.385 11.679 1.00 15.00 467 SER A CA 1
ATOM 1640 C C . SER A 1 213 ? 26.765 54.596 11.409 1.00 13.67 467 SER A C 1
ATOM 1641 O O . SER A 1 213 ? 27.992 54.535 11.579 1.00 13.88 467 SER A O 1
ATOM 1644 N N . ALA A 1 214 ? 26.127 55.683 10.981 1.00 13.33 468 ALA A N 1
ATOM 1645 C CA . ALA A 1 214 ? 26.785 56.923 10.583 1.00 13.05 468 ALA A CA 1
ATOM 1646 C C . ALA A 1 214 ? 25.992 58.071 11.119 1.00 14.41 468 ALA A C 1
ATOM 1647 O O . ALA A 1 214 ? 24.764 57.986 11.278 1.00 15.35 468 ALA A O 1
ATOM 1649 N N . SER A 1 215 ? 26.683 59.183 11.352 1.00 14.69 469 SER A N 1
ATOM 1650 C CA A SER A 1 215 ? 26.045 60.336 11.987 0.50 15.66 469 SER A CA 1
ATOM 1651 C CA B SER A 1 215 ? 26.072 60.346 11.989 0.50 16.38 469 SER A CA 1
ATOM 1652 C C . SER A 1 215 ? 24.851 60.883 11.211 1.00 16.17 469 SER A C 1
ATOM 1653 O O . SER A 1 215 ? 23.766 61.100 11.795 1.00 18.33 469 SER A O 1
ATOM 1658 N N . ALA A 1 216 ? 25.010 61.072 9.909 1.00 16.53 470 ALA A N 1
ATOM 1659 C CA . ALA A 1 216 ? 23.959 61.741 9.114 1.00 17.95 470 ALA A CA 1
ATOM 1660 C C . ALA A 1 216 ? 22.638 60.979 9.125 1.00 17.45 470 ALA A C 1
ATOM 1661 O O . ALA A 1 216 ? 21.534 61.563 9.205 1.00 19.07 470 ALA A O 1
ATOM 1663 N N . THR A 1 217 ? 22.736 59.659 9.036 1.00 17.24 471 THR A N 1
ATOM 1664 C CA . THR A 1 217 ? 21.514 58.845 9.008 1.00 17.70 471 THR A CA 1
ATOM 1665 C C . THR A 1 217 ? 20.985 58.554 10.425 1.00 18.33 471 THR A C 1
ATOM 1666 O O . THR A 1 217 ? 19.776 58.473 10.663 1.00 19.31 471 THR A O 1
ATOM 1670 N N . ASN A 1 218 ? 21.874 58.448 11.410 1.00 19.17 472 ASN A N 1
ATOM 1671 C CA . ASN A 1 218 ? 21.389 58.157 12.743 1.00 20.95 472 ASN A CA 1
ATOM 1672 C C . ASN A 1 218 ? 20.649 59.330 13.405 1.00 22.81 472 ASN A C 1
ATOM 1673 O O . ASN A 1 218 ? 19.987 59.147 14.433 1.00 25.26 472 ASN A O 1
ATOM 1678 N N . THR A 1 219 ? 20.770 60.519 12.838 1.00 23.33 473 THR A N 1
ATOM 1679 C CA . THR A 1 219 ? 19.989 61.666 13.348 1.00 25.78 473 THR A CA 1
ATOM 1680 C C . THR A 1 219 ? 18.746 61.939 12.476 1.00 26.35 473 THR A C 1
ATOM 1681 O O . THR A 1 219 ? 18.046 62.953 12.640 1.00 28.63 473 THR A O 1
ATOM 1685 N N . ASN A 1 220 ? 18.457 61.009 11.572 1.00 26.00 474 ASN A N 1
ATOM 1686 C CA . ASN A 1 220 ? 17.286 61.090 10.711 1.00 25.86 474 ASN A CA 1
ATOM 1687 C C . ASN A 1 220 ? 16.150 60.190 11.207 1.00 25.58 474 ASN A C 1
ATOM 1688 O O . ASN A 1 220 ? 16.270 58.974 11.210 1.00 25.05 474 ASN A O 1
ATOM 1693 N N . THR A 1 221 ? 15.050 60.800 11.634 1.00 25.79 475 THR A N 1
ATOM 1694 C CA . THR A 1 221 ? 13.931 60.058 12.208 1.00 26.27 475 THR A CA 1
ATOM 1695 C C . THR A 1 221 ? 13.381 58.990 11.264 1.00 25.81 475 THR A C 1
ATOM 1696 O O . THR A 1 221 ? 13.081 57.870 11.682 1.00 25.74 475 THR A O 1
ATOM 1700 N N . ASP A 1 222 ? 13.210 59.342 9.996 1.00 26.08 476 ASP A N 1
ATOM 1701 C CA . ASP A 1 222 ? 12.687 58.402 9.008 1.00 26.91 476 ASP A CA 1
ATOM 1702 C C . ASP A 1 222 ? 13.612 57.197 8.852 1.00 24.95 476 ASP A C 1
ATOM 1703 O O . ASP A 1 222 ? 13.165 56.067 8.713 1.00 24.93 476 ASP A O 1
ATOM 1708 N N . PHE A 1 223 ? 14.915 57.450 8.834 1.00 23.77 477 PHE A N 1
ATOM 1709 C CA . PHE A 1 223 ? 15.888 56.365 8.750 1.00 22.24 477 PHE A CA 1
ATOM 1710 C C . PHE A 1 223 ? 15.769 55.416 9.935 1.00 21.35 477 PHE A C 1
ATOM 1711 O O . PHE A 1 223 ? 15.723 54.197 9.822 1.00 21.11 477 PHE A O 1
ATOM 1719 N N . ILE A 1 224 ? 15.729 55.986 11.121 1.00 21.47 478 ILE A N 1
ATOM 1720 C CA . ILE A 1 224 ? 15.679 55.157 12.319 1.00 22.08 478 ILE A CA 1
ATOM 1721 C C . ILE A 1 224 ? 14.424 54.290 12.292 1.00 22.17 478 ILE A C 1
ATOM 1722 O O . ILE A 1 224 ? 14.435 53.143 12.721 1.00 22.04 478 ILE A O 1
ATOM 1727 N N . ALA A 1 225 ? 13.331 54.848 11.783 1.00 22.94 479 ALA A N 1
ATOM 1728 C CA . ALA A 1 225 ? 12.076 54.096 11.683 1.00 22.95 479 ALA A CA 1
ATOM 1729 C C . ALA A 1 225 ? 12.166 52.956 10.677 1.00 22.81 479 ALA A C 1
ATOM 1730 O O . ALA A 1 225 ? 11.736 51.830 10.942 1.00 24.15 479 ALA A O 1
ATOM 1732 N N . GLN A 1 226 ? 12.713 53.260 9.514 1.00 21.66 480 GLN A N 1
ATOM 1733 C CA . GLN A 1 226 ? 12.953 52.259 8.487 1.00 21.88 480 GLN A CA 1
ATOM 1734 C C . GLN A 1 226 ? 13.792 51.112 9.030 1.00 21.54 480 GLN A C 1
ATOM 1735 O O . GLN A 1 226 ? 13.610 49.947 8.680 1.00 22.22 480 GLN A O 1
ATOM 1749 N N . ASN A 1 228 ? 14.066 50.012 12.127 1.00 18.54 482 ASN A N 1
ATOM 1750 C CA . ASN A 1 228 ? 13.596 49.432 13.357 1.00 19.24 482 ASN A CA 1
ATOM 1751 C C . ASN A 1 228 ? 13.853 47.924 13.387 1.00 18.60 482 ASN A C 1
ATOM 1752 O O . ASN A 1 228 ? 13.503 47.216 12.439 1.00 19.56 482 ASN A O 1
ATOM 1757 N N . GLY A 1 229 ? 14.487 47.450 14.455 1.00 18.36 483 GLY A N 1
ATOM 1758 C CA . GLY A 1 229 ? 14.782 46.033 14.640 1.00 17.23 483 GLY A CA 1
ATOM 1759 C C . GLY A 1 229 ? 16.188 45.583 14.218 1.00 15.97 483 GLY A C 1
ATOM 1760 O O . GLY A 1 229 ? 16.672 44.521 14.615 1.00 15.83 483 GLY A O 1
ATOM 1761 N N . VAL A 1 230 ? 16.817 46.356 13.352 1.00 14.94 484 VAL A N 1
ATOM 1762 C CA . VAL A 1 230 ? 18.149 46.028 12.854 1.00 13.90 484 VAL A CA 1
ATOM 1763 C C . VAL A 1 230 ? 19.128 46.109 14.011 1.00 12.93 484 VAL A C 1
ATOM 1764 O O . VAL A 1 230 ? 19.116 47.086 14.770 1.00 13.98 484 VAL A O 1
ATOM 1768 N N . GLN A 1 231 ? 19.970 45.095 14.133 1.00 13.14 485 GLN A N 1
ATOM 1769 C CA . GLN A 1 231 ? 21.047 45.089 15.109 1.00 12.70 485 GLN A CA 1
ATOM 1770 C C . GLN A 1 231 ? 22.371 45.277 14.379 1.00 12.70 485 GLN A C 1
ATOM 1771 O O . GLN A 1 231 ? 22.564 44.727 13.279 1.00 13.24 485 GLN A O 1
ATOM 1777 N N . PHE A 1 232 ? 23.309 45.987 14.995 1.00 11.95 486 PHE A N 1
ATOM 1778 C CA . PHE A 1 232 ? 24.620 46.163 14.379 1.00 11.74 486 PHE A CA 1
ATOM 1779 C C . PHE A 1 232 ? 25.698 46.216 15.446 1.00 10.90 486 PHE A C 1
ATOM 1780 O O . PHE A 1 232 ? 25.445 46.537 16.596 1.00 11.96 486 PHE A O 1
ATOM 1788 N N . SER A 1 233 ? 26.904 45.880 15.002 1.00 10.36 487 SER A N 1
ATOM 1789 C CA . SER A 1 233 ? 28.078 45.896 15.870 1.00 10.85 487 SER A CA 1
ATOM 1790 C C . SER A 1 233 ? 28.756 47.248 15.813 1.00 11.07 487 SER A C 1
ATOM 1791 O O . SER A 1 233 ? 28.796 47.902 14.785 1.00 12.15 487 SER A O 1
ATOM 1794 N N . ASP A 1 234 ? 29.305 47.674 16.944 1.00 11.47 488 ASP A N 1
ATOM 1795 C CA . ASP A 1 234 ? 30.179 48.846 16.983 1.00 10.69 488 ASP A CA 1
ATOM 1796 C C . ASP A 1 234 ? 31.051 48.748 18.238 1.00 11.64 488 ASP A C 1
ATOM 1797 O O . ASP A 1 234 ? 30.908 47.847 19.068 1.00 11.90 488 ASP A O 1
ATOM 1802 N N . ILE A 1 235 ? 31.904 49.747 18.386 1.00 10.54 489 ILE A N 1
ATOM 1803 C CA . ILE A 1 235 ? 32.823 49.742 19.515 1.00 10.69 489 ILE A CA 1
ATOM 1804 C C . ILE A 1 235 ? 32.062 50.112 20.796 1.00 11.48 489 ILE A C 1
ATOM 1805 O O . ILE A 1 235 ? 31.058 50.801 20.780 1.00 11.81 489 ILE A O 1
ATOM 1810 N N . PRO A 1 236 ? 32.534 49.607 21.937 1.00 11.65 490 PRO A N 1
ATOM 1811 C CA . PRO A 1 236 ? 31.848 49.864 23.216 1.00 12.09 490 PRO A CA 1
ATOM 1812 C C . PRO A 1 236 ? 31.959 51.312 23.659 1.00 11.32 490 PRO A C 1
ATOM 1813 O O . PRO A 1 236 ? 31.153 51.768 24.476 1.00 12.73 490 PRO A O 1
ATOM 1817 N N . PHE A 1 237 ? 32.893 52.052 23.080 1.00 12.07 491 PHE A N 1
ATOM 1818 C CA . PHE A 1 237 ? 32.986 53.489 23.343 1.00 12.06 491 PHE A CA 1
ATOM 1819 C C . PHE A 1 237 ? 31.642 54.224 23.205 1.00 12.48 491 PHE A C 1
ATOM 1820 O O . PHE A 1 237 ? 31.381 55.207 23.888 1.00 14.97 491 PHE A O 1
ATOM 1828 N N . PHE A 1 238 ? 30.777 53.755 22.300 1.00 12.89 492 PHE A N 1
ATOM 1829 C CA . PHE A 1 238 ? 29.548 54.490 22.032 1.00 13.89 492 PHE A CA 1
ATOM 1830 C C . PHE A 1 238 ? 28.406 54.144 22.989 1.00 15.73 492 PHE A C 1
ATOM 1831 O O . PHE A 1 238 ? 27.308 54.640 22.801 1.00 18.05 492 PHE A O 1
ATOM 1839 N N . LYS A 1 239 ? 28.643 53.301 23.995 1.00 16.58 493 LYS A N 1
ATOM 1840 C CA . LYS A 1 239 ? 27.565 52.911 24.927 1.00 19.18 493 LYS A CA 1
ATOM 1841 C C . LYS A 1 239 ? 27.006 54.101 25.694 1.00 21.60 493 LYS A C 1
ATOM 1842 O O . LYS A 1 239 ? 25.796 54.238 25.895 1.00 24.05 493 LYS A O 1
ATOM 1848 N N . ASP A 1 240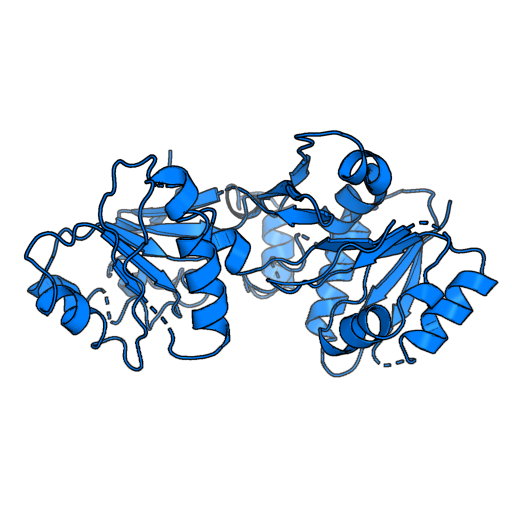 ? 27.906 54.950 26.143 1.00 22.49 494 ASP A N 1
ATOM 1849 C CA . ASP A 1 240 ? 27.577 56.079 27.009 1.00 24.29 494 ASP A CA 1
ATOM 1850 C C . ASP A 1 240 ? 28.097 57.358 26.391 1.00 24.72 494 ASP A C 1
ATOM 1851 O O . ASP A 1 240 ? 29.299 57.578 26.352 1.00 24.34 494 ASP A O 1
ATOM 1856 N N . THR A 1 241 ? 27.198 58.191 25.892 1.00 25.68 495 THR A N 1
ATOM 1857 C CA . THR A 1 241 ? 27.567 59.377 25.124 1.00 27.37 495 THR A CA 1
ATOM 1858 C C . THR A 1 241 ? 27.249 60.682 25.854 1.00 28.44 495 THR A C 1
ATOM 1859 O O . THR A 1 241 ? 27.354 61.753 25.270 1.00 28.84 495 THR A O 1
ATOM 1863 N N . ASN A 1 242 ? 26.925 60.582 27.137 1.00 29.09 496 ASN A N 1
ATOM 1864 C CA . ASN A 1 242 ? 26.450 61.755 27.915 1.00 29.49 496 ASN A CA 1
ATOM 1865 C C . ASN A 1 242 ? 27.539 62.616 28.544 1.00 28.48 496 ASN A C 1
ATOM 1866 O O . ASN A 1 242 ? 27.297 63.776 28.886 1.00 29.40 496 ASN A O 1
ATOM 1871 N N . SER A 1 243 ? 28.731 62.065 28.710 1.00 26.74 497 SER A N 1
ATOM 1872 C CA . SER A 1 243 ? 29.780 62.773 29.447 1.00 24.19 497 SER A CA 1
ATOM 1873 C C . SER A 1 243 ? 30.324 63.992 28.723 1.00 23.28 497 SER A C 1
ATOM 1874 O O . SER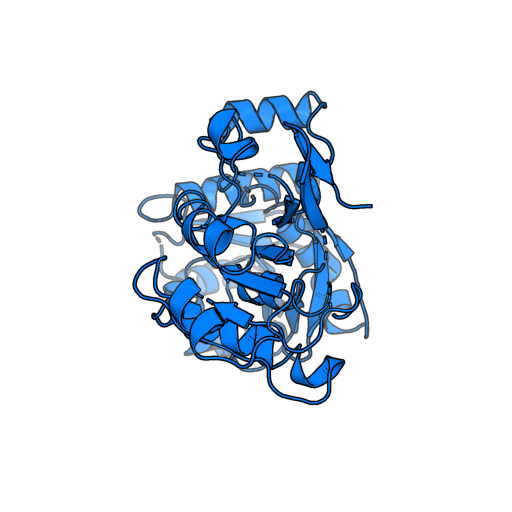 A 1 243 ? 30.313 64.062 27.474 1.00 22.17 497 SER A O 1
ATOM 1877 N N . PRO A 1 244 ? 30.817 64.981 29.487 1.00 22.27 498 PRO A N 1
ATOM 1878 C CA . PRO A 1 244 ? 31.457 66.131 28.844 1.00 21.55 498 PRO A CA 1
ATOM 1879 C C . PRO A 1 244 ? 32.616 65.715 27.935 1.00 19.63 498 PRO A C 1
ATOM 1880 O O . PRO A 1 244 ? 32.851 66.346 26.895 1.00 18.58 498 PRO A O 1
ATOM 1884 N N . GLN A 1 245 ? 33.319 64.644 28.291 1.00 17.55 499 GLN A N 1
ATOM 1885 C CA . GLN A 1 245 ? 34.466 64.244 27.497 1.00 17.29 499 GLN A CA 1
ATOM 1886 C C . GLN A 1 245 ? 34.006 63.707 26.150 1.00 16.10 499 GLN A C 1
ATOM 1887 O O . GLN A 1 245 ? 34.613 64.010 25.124 1.00 15.91 499 GLN A O 1
ATOM 1893 N N . TYR A 1 246 ? 32.953 62.905 26.177 1.00 15.75 500 TYR A N 1
ATOM 1894 C CA . TYR A 1 246 ? 32.397 62.412 24.925 1.00 14.68 500 TYR A CA 1
ATOM 1895 C C . TYR A 1 246 ? 31.877 63.563 24.086 1.00 15.60 500 TYR A C 1
ATOM 1896 O O . TYR A 1 246 ? 32.148 63.657 22.880 1.00 15.36 500 TYR A O 1
ATOM 1905 N N . GLN A 1 247 ? 31.099 64.441 24.695 1.00 16.92 501 GLN A N 1
ATOM 1906 C CA . GLN A 1 247 ? 30.540 65.593 23.957 1.00 17.94 501 GLN A CA 1
ATOM 1907 C C . GLN A 1 247 ? 31.622 66.486 23.316 1.00 16.97 501 GLN A C 1
ATOM 1908 O O . GLN A 1 247 ? 31.507 66.990 22.180 1.00 18.18 501 GLN A O 1
ATOM 1914 N N . LYS A 1 248 ? 32.718 66.694 24.024 1.00 16.98 502 LYS A N 1
ATOM 1915 C CA . LYS A 1 248 ? 33.817 67.470 23.490 1.00 16.10 502 LYS A CA 1
ATOM 1916 C C . LYS A 1 248 ? 34.480 66.796 22.294 1.00 17.08 502 LYS A C 1
ATOM 1917 O O . LYS A 1 248 ? 34.803 67.452 21.308 1.00 18.81 502 LYS A O 1
ATOM 1923 N N . LEU A 1 249 ? 34.678 65.480 22.369 1.00 15.57 503 LEU A N 1
ATOM 1924 C CA . LEU A 1 249 ? 35.219 64.723 21.217 1.00 15.66 503 LEU A CA 1
ATOM 1925 C C . LEU A 1 249 ? 34.263 64.756 20.040 1.00 15.87 503 LEU A C 1
ATOM 1926 O O . LEU A 1 249 ? 34.651 64.934 18.885 1.00 16.77 503 LEU A O 1
ATOM 1931 N N . ALA A 1 250 ? 32.981 64.587 20.345 1.00 15.82 504 ALA A N 1
ATOM 1932 C CA . ALA A 1 250 ? 31.945 64.648 19.259 1.00 16.83 504 ALA A CA 1
ATOM 1933 C C . ALA A 1 250 ? 31.963 66.011 18.590 1.00 18.57 504 ALA A C 1
ATOM 1934 O O . ALA A 1 250 ? 31.809 66.124 17.378 1.00 20.09 504 ALA A O 1
ATOM 1936 N N . LYS A 1 251 ? 32.144 67.073 19.361 1.00 19.44 505 LYS A N 1
ATOM 1937 C CA . LYS A 1 251 ? 32.214 68.406 18.753 1.00 21.31 505 LYS A CA 1
ATOM 1938 C C . LYS A 1 251 ? 33.469 68.549 17.910 1.00 21.06 505 LYS A C 1
ATOM 1939 O O . LYS A 1 251 ? 33.390 69.045 16.770 1.00 23.13 505 LYS A O 1
ATOM 1945 N N . SER A 1 252 ? 34.616 68.083 18.408 1.00 20.78 506 SER A N 1
ATOM 1946 C CA . SER A 1 252 ? 35.901 68.234 17.709 1.00 22.05 506 SER A CA 1
ATOM 1947 C C . SER A 1 252 ? 35.919 67.441 16.381 1.00 21.24 506 SER A C 1
ATOM 1948 O O . SER A 1 252 ? 36.629 67.815 15.450 1.00 24.55 506 SER A O 1
ATOM 1951 N N . THR A 1 253 ? 35.159 66.343 16.321 1.00 18.82 507 THR A N 1
ATOM 1952 C CA . THR A 1 253 ? 35.148 65.473 15.138 1.00 17.53 507 THR A CA 1
ATOM 1953 C C . THR A 1 253 ? 33.968 65.779 14.221 1.00 17.82 507 THR A C 1
ATOM 1954 O O . THR A 1 253 ? 33.660 65.020 13.303 1.00 17.82 507 THR A O 1
ATOM 1958 N N . GLY A 1 254 ? 33.249 66.844 14.520 1.00 17.78 508 GLY A N 1
ATOM 1959 C CA . GLY A 1 254 ? 32.078 67.121 13.711 1.00 17.33 508 GLY A CA 1
ATOM 1960 C C . GLY A 1 254 ? 31.032 66.035 13.770 1.00 16.74 508 GLY A C 1
ATOM 1961 O O . GLY A 1 254 ? 30.236 65.887 12.836 1.00 18.18 508 GLY A O 1
ATOM 1962 N N . GLY A 1 255 ? 31.032 65.242 14.840 1.00 16.13 509 GLY A N 1
ATOM 1963 C CA . GLY A 1 255 ? 30.027 64.228 15.034 1.00 15.62 509 GLY A CA 1
ATOM 1964 C C . GLY A 1 255 ? 30.304 62.959 14.229 1.00 14.37 509 GLY A C 1
ATOM 1965 O O . GLY A 1 255 ? 29.503 62.045 14.253 1.00 15.21 509 GLY A O 1
ATOM 1966 N N . GLU A 1 256 ? 31.452 62.890 13.569 1.00 13.06 510 GLU A N 1
ATOM 1967 C CA . GLU A 1 256 ? 31.748 61.785 12.648 1.00 12.77 510 GLU A CA 1
ATOM 1968 C C . GLU A 1 256 ? 32.208 60.559 13.419 1.00 12.19 510 GLU A C 1
ATOM 1969 O O . GLU A 1 256 ? 33.303 60.532 14.011 1.00 12.63 510 GLU A O 1
ATOM 1975 N N . TYR A 1 257 ? 31.393 59.515 13.339 1.00 12.27 511 TYR A N 1
ATOM 1976 C CA . TYR A 1 257 ? 31.708 58.286 14.035 1.00 12.24 511 TYR A CA 1
ATOM 1977 C C . TYR A 1 257 ? 33.001 57.675 13.536 1.00 12.15 511 TYR A C 1
ATOM 1978 O O . TYR A 1 257 ? 33.727 57.064 14.321 1.00 12.22 511 TYR A O 1
ATOM 1987 N N . GLN A 1 258 ? 33.290 57.749 12.243 1.00 11.53 512 GLN A N 1
ATOM 1988 C CA . GLN A 1 258 ? 34.525 57.149 11.750 1.00 11.34 512 GLN A CA 1
ATOM 1989 C C . GLN A 1 258 ? 35.751 57.779 12.425 1.00 11.54 512 GLN A C 1
ATOM 1990 O O . GLN A 1 258 ? 36.750 57.080 12.663 1.00 12.13 512 GLN A O 1
ATOM 1996 N N . LEU A 1 259 ? 35.705 59.083 12.662 1.00 11.08 513 LEU A N 1
ATOM 1997 C CA . LEU A 1 259 ? 36.839 59.729 13.338 1.00 11.20 513 LEU A CA 1
ATOM 1998 C C . LEU A 1 259 ? 36.897 59.332 14.814 1.00 11.18 513 LEU A C 1
ATOM 1999 O O . LEU A 1 259 ? 37.961 59.089 15.350 1.00 12.23 513 LEU A O 1
ATOM 2012 N N . ARG A 1 261 ? 35.965 56.522 16.047 1.00 10.44 515 ARG A N 1
ATOM 2013 C CA . ARG A 1 261 ? 36.504 55.163 16.111 1.00 9.93 515 ARG A CA 1
ATOM 2014 C C . ARG A 1 261 ? 38.047 55.184 16.015 1.00 10.42 515 ARG A C 1
ATOM 2015 O O . ARG A 1 261 ? 38.706 54.387 16.690 1.00 10.18 515 ARG A O 1
ATOM 2023 N N . LEU A 1 262 ? 38.577 56.070 15.171 1.00 10.01 516 LEU A N 1
ATOM 2024 C CA . LEU A 1 262 ? 40.028 56.187 15.016 1.00 10.10 516 LEU A CA 1
ATOM 2025 C C . LEU A 1 262 ? 40.681 56.728 16.317 1.00 10.17 516 LEU A C 1
ATOM 2026 O O . LEU A 1 262 ? 41.784 56.292 16.717 1.00 10.57 516 LEU A O 1
ATOM 2031 N N . TYR A 1 263 ? 40.012 57.678 16.944 1.00 10.04 517 TYR A N 1
ATOM 2032 C CA . TYR A 1 263 ? 40.433 58.188 18.260 1.00 9.13 517 TYR A CA 1
ATOM 2033 C C . TYR A 1 263 ? 40.549 57.013 19.246 1.00 9.79 517 TYR A C 1
ATOM 2034 O O . TYR A 1 263 ? 41.561 56.855 19.970 1.00 10.01 517 TYR A O 1
ATOM 2043 N N . ALA A 1 264 ? 39.473 56.221 19.317 1.00 9.63 518 ALA A N 1
ATOM 2044 C CA . ALA A 1 264 ? 39.440 55.072 20.208 1.00 9.31 518 ALA A CA 1
ATOM 2045 C C . ALA A 1 264 ? 40.567 54.069 19.881 1.00 8.93 518 ALA A C 1
ATOM 2046 O O . ALA A 1 264 ? 41.145 53.471 20.795 1.00 10.00 518 ALA A O 1
ATOM 2056 N N . GLY A 1 266 ? 43.476 54.787 18.677 1.00 9.50 520 GLY A N 1
ATOM 2057 C CA . GLY A 1 266 ? 44.730 55.304 19.249 1.00 9.44 520 GLY A CA 1
ATOM 2058 C C . GLY A 1 266 ? 44.854 55.044 20.732 1.00 8.42 520 GLY A C 1
ATOM 2059 O O . GLY A 1 266 ? 45.926 54.710 21.235 1.00 10.31 520 GLY A O 1
ATOM 2060 N N . ALA A 1 267 ? 43.767 55.263 21.430 1.00 8.93 521 ALA A N 1
ATOM 2061 C CA . ALA A 1 267 ? 43.735 54.960 22.854 1.00 9.59 521 ALA A CA 1
ATOM 2062 C C . ALA A 1 267 ? 44.072 53.471 23.110 1.00 9.11 521 ALA A C 1
ATOM 2063 O O . ALA A 1 267 ? 44.857 53.124 24.007 1.00 9.74 521 ALA A O 1
ATOM 2065 N N . ASP A 1 268 ? 43.440 52.563 22.369 1.00 8.68 522 ASP A N 1
ATOM 2066 C CA . ASP A 1 268 ? 43.708 51.148 22.591 1.00 9.01 522 ASP A CA 1
ATOM 2067 C C . ASP A 1 268 ? 45.119 50.761 22.147 1.00 9.22 522 ASP A C 1
ATOM 2068 O O . ASP A 1 268 ? 45.674 49.798 22.688 1.00 10.17 522 ASP A O 1
ATOM 2073 N N . ALA A 1 269 ? 45.715 51.467 21.197 1.00 9.09 523 ALA A N 1
ATOM 2074 C CA . ALA A 1 269 ? 47.088 51.181 20.820 1.00 8.88 523 ALA A CA 1
ATOM 2075 C C . ALA A 1 269 ? 48.024 51.436 21.981 1.00 9.29 523 ALA A C 1
ATOM 2076 O O . ALA A 1 269 ? 48.997 50.713 22.163 1.00 10.26 523 ALA A O 1
ATOM 2078 N N . TRP A 1 270 ? 47.746 52.473 22.787 1.00 9.59 524 TRP A N 1
ATOM 2079 C CA . TRP A 1 270 ? 48.544 52.742 23.995 1.00 9.35 524 TRP A CA 1
ATOM 2080 C C . TRP A 1 270 ? 48.373 51.592 24.980 1.00 9.51 524 TRP A C 1
ATOM 2081 O O . TRP A 1 270 ? 49.354 51.116 25.567 1.00 10.59 524 TRP A O 1
ATOM 2092 N N . LEU A 1 271 ? 47.133 51.167 25.198 1.00 9.92 525 LEU A N 1
ATOM 2093 C CA . LEU A 1 271 ? 46.844 50.035 26.080 1.00 10.90 525 LEU A CA 1
ATOM 2094 C C . LEU A 1 271 ? 47.640 48.823 25.637 1.00 10.44 525 LEU A C 1
ATOM 2095 O O . LEU A 1 271 ? 48.319 48.162 26.423 1.00 11.93 525 LEU A O 1
ATOM 2100 N N . LEU A 1 272 ? 47.534 48.476 24.357 1.00 9.77 526 LEU A N 1
ATOM 2101 C CA . LEU A 1 272 ? 48.151 47.281 23.828 1.00 9.71 526 LEU A CA 1
ATOM 2102 C C . LEU A 1 272 ? 49.672 47.330 23.877 1.00 10.99 526 LEU A C 1
ATOM 2103 O O . LEU A 1 272 ? 50.310 46.340 24.244 1.00 11.93 526 LEU A O 1
ATOM 2108 N N . ILE A 1 273 ? 50.275 48.457 23.526 1.00 10.91 527 ILE A N 1
ATOM 2109 C CA . ILE A 1 273 ? 51.748 48.460 23.411 1.00 10.71 527 ILE A CA 1
ATOM 2110 C C . ILE A 1 273 ? 52.344 48.230 24.794 1.00 10.34 527 ILE A C 1
ATOM 2111 O O . ILE A 1 273 ? 53.396 47.615 24.927 1.00 11.80 527 ILE A O 1
ATOM 2116 N N . ASN A 1 274 ? 51.672 48.735 25.830 1.00 10.42 528 ASN A N 1
ATOM 2117 C CA . ASN A 1 274 ? 52.205 48.544 27.189 1.00 10.87 528 ASN A CA 1
ATOM 2118 C C . ASN A 1 274 ? 52.031 47.145 27.711 1.00 10.86 528 ASN A C 1
ATOM 2119 O O . ASN A 1 274 ? 52.751 46.758 28.647 1.00 13.28 528 ASN A O 1
ATOM 2124 N N . GLN A 1 275 ? 51.116 46.387 27.126 1.00 11.35 529 GLN A N 1
ATOM 2125 C CA . GLN A 1 275 ? 50.944 44.972 27.462 1.00 11.64 529 GLN A CA 1
ATOM 2126 C C . GLN A 1 275 ? 51.419 44.010 26.350 1.00 12.95 529 GLN A C 1
ATOM 2127 O O . GLN A 1 275 ? 50.988 42.858 26.262 1.00 14.32 529 GLN A O 1
ATOM 2133 N N . PHE A 1 276 ? 52.338 44.494 25.520 1.00 12.66 530 PHE A N 1
ATOM 2134 C CA . PHE A 1 276 ? 52.761 43.774 24.311 1.00 13.87 530 PHE A CA 1
ATOM 2135 C C . PHE A 1 276 ? 53.224 42.357 24.620 1.00 15.46 530 PHE A C 1
ATOM 2136 O O . PHE A 1 276 ? 52.837 41.399 23.944 1.00 16.06 530 PHE A O 1
ATOM 2144 N N . ASN A 1 277 ? 54.112 42.236 25.600 1.00 16.97 531 ASN A N 1
ATOM 2145 C CA . ASN A 1 277 ? 54.661 40.899 25.906 1.00 18.28 531 ASN A CA 1
ATOM 2146 C C . ASN A 1 277 ? 53.570 39.958 26.427 1.00 18.40 531 ASN A C 1
ATOM 2147 O O . ASN A 1 277 ? 53.532 38.759 26.113 1.00 19.75 531 ASN A O 1
ATOM 2152 N N . GLU A 1 278 ? 52.660 40.501 27.207 1.00 16.80 532 GLU A N 1
ATOM 2153 C CA . GLU A 1 278 ? 51.557 39.700 27.756 1.00 17.71 532 GLU A CA 1
ATOM 2154 C C . GLU A 1 278 ? 50.621 39.199 26.679 1.00 18.27 532 GLU A C 1
ATOM 2155 O O . GLU A 1 278 ? 50.106 38.074 26.713 1.00 19.23 532 GLU A O 1
ATOM 2161 N N . LEU A 1 279 ? 50.377 40.055 25.696 1.00 19.77 533 LEU A N 1
ATOM 2162 C CA . LEU A 1 279 ? 49.517 39.741 24.580 1.00 22.23 533 LEU A CA 1
ATOM 2163 C C . LEU A 1 279 ? 50.069 38.591 23.809 1.00 23.54 533 LEU A C 1
ATOM 2164 O O . LEU A 1 279 ? 49.334 37.706 23.336 1.00 25.82 533 LEU A O 1
ATOM 2169 N N . ARG A 1 280 ? 51.390 38.595 23.685 1.00 24.25 534 ARG A N 1
ATOM 2170 C CA . ARG A 1 280 ? 52.071 37.546 22.929 1.00 24.85 534 ARG A CA 1
ATOM 2171 C C . ARG A 1 280 ? 52.170 36.239 23.698 1.00 25.53 534 ARG A C 1
ATOM 2172 O O . ARG A 1 280 ? 52.124 35.178 23.084 1.00 26.73 534 ARG A O 1
ATOM 2180 N N . GLN A 1 281 ? 52.325 36.333 25.023 1.00 25.24 535 GLN A N 1
ATOM 2181 C CA . GLN A 1 281 ? 52.764 35.200 25.868 1.00 26.02 535 GLN A CA 1
ATOM 2182 C C . GLN A 1 281 ? 51.662 34.529 26.687 1.00 25.91 535 GLN A C 1
ATOM 2183 O O . GLN A 1 281 ? 51.783 33.350 27.067 1.00 26.86 535 GLN A O 1
ATOM 2189 N N . VAL A 1 282 ? 50.591 35.241 26.988 1.00 24.36 536 VAL A N 1
ATOM 2190 C CA . VAL A 1 282 ? 49.558 34.637 27.864 1.00 24.39 536 VAL A CA 1
ATOM 2191 C C . VAL A 1 282 ? 48.383 34.056 27.079 1.00 24.73 536 VAL A C 1
ATOM 2192 O O . VAL A 1 282 ? 47.629 34.787 26.435 1.00 23.56 536 VAL A O 1
ATOM 2196 N N . PRO A 1 283 ? 48.217 32.719 27.099 1.00 25.61 537 PRO A N 1
ATOM 2197 C CA . PRO A 1 283 ? 47.056 32.208 26.326 1.00 25.05 537 PRO A CA 1
ATOM 2198 C C . PRO A 1 283 ? 45.686 32.748 26.846 1.00 24.33 537 PRO A C 1
ATOM 2199 O O . PRO A 1 283 ? 45.471 32.856 28.052 1.00 25.01 537 PRO A O 1
ATOM 2203 N N . GLY A 1 284 ? 44.778 33.053 25.924 1.00 22.73 538 GLY A N 1
ATOM 2204 C CA . GLY A 1 284 ? 43.447 33.536 26.276 1.00 21.57 538 GLY A CA 1
ATOM 2205 C C . GLY A 1 284 ? 43.474 34.933 26.924 1.00 19.72 538 GLY A C 1
ATOM 2206 O O . GLY A 1 284 ? 42.519 35.386 27.550 1.00 21.20 538 GLY A O 1
ATOM 2207 N N . TYR A 1 285 ? 44.598 35.599 26.778 1.00 18.26 539 TYR A N 1
ATOM 2208 C CA . TYR A 1 285 ? 44.740 36.969 27.263 1.00 17.11 539 TYR A CA 1
ATOM 2209 C C . TYR A 1 285 ? 43.694 37.832 26.643 1.00 16.47 539 TYR A C 1
ATOM 2210 O O . TYR A 1 285 ? 43.481 37.791 25.454 1.00 16.95 539 TYR A O 1
ATOM 2219 N N . ARG A 1 286 ? 43.082 38.682 27.446 1.00 15.65 540 ARG A N 1
ATOM 2220 C CA . ARG A 1 286 ? 42.079 39.615 26.982 1.00 16.49 540 ARG A CA 1
ATOM 2221 C C . ARG A 1 286 ? 42.277 40.962 27.661 1.00 14.84 540 ARG A C 1
ATOM 2222 O O . ARG A 1 286 ? 42.653 41.002 28.823 1.00 15.19 540 ARG A O 1
ATOM 2230 N N . LEU A 1 287 ? 41.993 42.031 26.921 1.00 14.17 541 LEU A N 1
ATOM 2231 C CA . LEU A 1 287 ? 41.991 43.398 27.422 1.00 12.57 541 LEU A CA 1
ATOM 2232 C C . LEU A 1 287 ? 40.724 44.094 27.064 1.00 12.89 541 LEU A C 1
ATOM 2233 O O . LEU A 1 287 ? 40.300 44.042 25.908 1.00 14.60 541 LEU A O 1
ATOM 2238 N N . SER A 1 288 ? 40.085 44.744 28.018 1.00 12.43 542 SER A N 1
ATOM 2239 C CA . SER A 1 288 ? 38.939 45.579 27.770 1.00 12.31 542 SER A CA 1
ATOM 2240 C C . SER A 1 288 ? 39.395 46.922 27.227 1.00 12.14 542 SER A C 1
ATOM 2241 O O . SER A 1 288 ? 40.072 47.673 27.917 1.00 12.23 542 SER A O 1
ATOM 2244 N N . GLY A 1 289 ? 39.061 47.167 25.963 1.00 11.43 543 GLY A N 1
ATOM 2245 C CA . GLY A 1 289 ? 39.421 48.378 25.282 1.00 11.64 543 GLY A CA 1
ATOM 2246 C C . GLY A 1 289 ? 38.240 49.224 24.839 1.00 10.93 543 GLY A C 1
ATOM 2247 O O . GLY A 1 289 ? 37.078 48.811 24.968 1.00 11.56 543 GLY A O 1
ATOM 2248 N N . LEU A 1 290 ? 38.528 50.421 24.370 1.00 10.05 544 LEU A N 1
ATOM 2249 C CA . LEU A 1 290 ? 37.474 51.293 23.836 1.00 10.02 544 LEU A CA 1
ATOM 2250 C C . LEU A 1 290 ? 36.932 50.756 22.517 1.00 9.77 544 LEU A C 1
ATOM 2251 O O . LEU A 1 290 ? 35.805 51.111 22.138 1.00 10.87 544 LEU A O 1
ATOM 2256 N N . THR A 1 291 ? 37.729 49.919 21.858 1.00 9.62 545 THR A N 1
ATOM 2257 C CA . THR A 1 291 ? 37.315 49.402 20.530 1.00 10.31 545 THR A CA 1
ATOM 2258 C C . THR A 1 291 ? 36.829 47.964 20.536 1.00 11.26 545 THR A C 1
ATOM 2259 O O . THR A 1 291 ? 36.432 47.434 19.481 1.00 13.32 545 THR A O 1
ATOM 2263 N N . GLY A 1 292 ? 36.695 47.402 21.728 1.00 11.55 546 GLY A N 1
ATOM 2264 C CA . GLY A 1 292 ? 36.204 46.053 21.924 1.00 12.53 546 GLY A CA 1
ATOM 2265 C C . GLY A 1 292 ? 36.967 45.325 23.028 1.00 11.72 546 GLY A C 1
ATOM 2266 O O . GLY A 1 292 ? 37.880 45.892 23.632 1.00 12.79 546 GLY A O 1
ATOM 2267 N N . ILE A 1 293 ? 36.571 44.080 23.299 1.00 12.51 547 ILE A N 1
ATOM 2268 C CA . ILE A 1 293 ? 37.394 43.182 24.105 1.00 14.07 547 ILE A CA 1
ATOM 2269 C C . ILE A 1 293 ? 38.477 42.628 23.172 1.00 13.66 547 ILE A C 1
ATOM 2270 O O . ILE A 1 293 ? 38.158 42.023 22.161 1.00 14.67 547 ILE A O 1
ATOM 2275 N N . LEU A 1 294 ? 39.732 42.930 23.466 1.00 13.19 548 LEU A N 1
ATOM 2276 C CA . LEU A 1 294 ? 40.874 42.650 22.604 1.00 13.24 548 LEU A CA 1
ATOM 2277 C C . LEU A 1 294 ? 41.563 41.369 22.986 1.00 13.89 548 LEU A C 1
ATOM 2278 O O . LEU A 1 294 ? 41.786 41.112 24.159 1.00 14.84 548 LEU A O 1
ATOM 2283 N N . SER A 1 295 ? 41.875 40.541 21.991 1.00 14.26 549 SER A N 1
ATOM 2284 C CA . SER A 1 295 ? 42.665 39.359 22.209 1.00 16.59 549 SER A CA 1
ATOM 2285 C C . SER A 1 295 ? 43.550 39.124 20.998 1.00 18.08 549 SER A C 1
ATOM 2286 O O . SER A 1 295 ? 43.475 39.866 20.055 1.00 18.92 549 SER A O 1
ATOM 2289 N N . ALA A 1 296 ? 44.462 38.189 21.121 1.00 19.36 550 ALA A N 1
ATOM 2290 C CA . ALA A 1 296 ? 45.451 37.934 20.064 1.00 20.59 550 ALA A CA 1
ATOM 2291 C C . ALA A 1 296 ? 45.340 36.503 19.609 1.00 21.31 550 ALA A C 1
ATOM 2292 O O . ALA A 1 296 ? 45.247 35.584 20.426 1.00 22.12 550 ALA A O 1
ATOM 2294 N N . ASP A 1 297 ? 45.309 36.319 18.302 1.00 22.19 551 ASP A N 1
ATOM 2295 C CA . ASP A 1 297 ? 45.325 34.954 17.738 1.00 23.03 551 ASP A CA 1
ATOM 2296 C C . ASP A 1 297 ? 46.763 34.441 17.614 1.00 23.66 551 ASP A C 1
ATOM 2297 O O . ASP A 1 297 ? 47.709 35.045 18.108 1.00 21.71 551 ASP A O 1
ATOM 2302 N N . THR A 1 298 ? 46.914 33.286 16.967 1.00 24.58 552 THR A N 1
ATOM 2303 C CA . THR A 1 298 ? 48.207 32.598 16.984 1.00 25.96 552 THR A CA 1
ATOM 2304 C C . THR A 1 298 ? 49.285 33.399 16.255 1.00 25.16 552 THR A C 1
ATOM 2305 O O . THR A 1 298 ? 50.456 33.298 16.603 1.00 26.80 552 THR A O 1
ATOM 2309 N N . ASN A 1 299 ? 48.881 34.206 15.282 1.00 25.00 553 ASN A N 1
ATOM 2310 C CA . ASN A 1 299 ? 49.810 35.067 14.546 1.00 24.90 553 ASN A CA 1
ATOM 2311 C C . ASN A 1 299 ? 49.960 36.473 15.167 1.00 23.40 553 ASN A C 1
ATOM 2312 O O . ASN A 1 299 ? 50.530 37.382 14.557 1.00 23.29 553 ASN A O 1
ATOM 2317 N N . CYS A 1 300 ? 49.448 36.617 16.390 1.00 20.67 554 CYS A N 1
ATOM 2318 C CA . CYS A 1 300 ? 49.402 37.919 17.125 1.00 19.62 554 CYS A CA 1
ATOM 2319 C C . CYS A 1 300 ? 48.678 38.991 16.305 1.00 18.63 554 CYS A C 1
ATOM 2320 O O . CYS A 1 300 ? 49.040 40.175 16.355 1.00 18.70 554 CYS A O 1
ATOM 2323 N N . ASN A 1 301 ? 47.616 38.583 15.626 1.00 18.76 555 ASN A N 1
ATOM 2324 C CA . ASN A 1 301 ? 46.644 39.506 15.104 1.00 18.79 555 ASN A CA 1
ATOM 2325 C C . ASN A 1 301 ? 45.642 39.770 16.209 1.00 18.19 555 ASN A C 1
ATOM 2326 O O . ASN A 1 301 ? 45.099 38.852 16.797 1.00 18.68 555 ASN A O 1
ATOM 2331 N N . VAL A 1 302 ? 45.393 41.037 16.486 1.00 16.65 556 VAL A N 1
ATOM 2332 C CA . VAL A 1 302 ? 44.518 41.410 17.586 1.00 17.25 556 VAL A CA 1
ATOM 2333 C C . VAL A 1 302 ? 43.090 41.347 17.084 1.00 18.73 556 VAL A C 1
ATOM 2334 O O . VAL A 1 302 ? 42.720 42.002 16.074 1.00 22.55 556 VAL A O 1
ATOM 2338 N N . GLU A 1 303 ? 42.288 40.525 17.738 1.00 18.39 557 GLU A N 1
ATOM 2339 C CA . GLU A 1 303 ? 40.878 40.444 17.379 1.00 20.48 557 GLU A CA 1
ATOM 2340 C C . GLU A 1 303 ? 40.028 41.247 18.382 1.00 18.84 557 GLU A C 1
ATOM 2341 O O . GLU A 1 303 ? 40.483 41.551 19.461 1.00 18.78 557 GLU A O 1
ATOM 2347 N N . ARG A 1 304 ? 38.812 41.579 17.981 1.00 17.61 558 ARG A N 1
ATOM 2348 C CA . ARG A 1 304 ? 37.911 42.413 18.797 1.00 16.40 558 ARG A CA 1
ATOM 2349 C C . ARG A 1 304 ? 36.541 41.806 18.927 1.00 16.02 558 ARG A C 1
ATOM 2350 O O . ARG A 1 304 ? 35.893 41.486 17.930 1.00 18.06 558 ARG A O 1
ATOM 2358 N N A ASP A 1 305 ? 36.119 41.631 20.172 0.50 15.85 559 ASP A N 1
ATOM 2359 N N B ASP A 1 305 ? 36.108 41.621 20.156 0.50 15.60 559 ASP A N 1
ATOM 2360 C CA A ASP A 1 305 ? 34.743 41.287 20.566 0.50 16.11 559 ASP A CA 1
ATOM 2361 C CA B ASP A 1 305 ? 34.715 41.258 20.401 0.50 15.71 559 ASP A CA 1
ATOM 2362 C C A ASP A 1 305 ? 33.877 42.534 20.621 0.50 15.00 559 ASP A C 1
ATOM 2363 C C B ASP A 1 305 ? 33.934 42.541 20.545 0.50 14.75 559 ASP A C 1
ATOM 2364 O O A ASP A 1 305 ? 34.092 43.383 21.476 0.50 15.40 559 ASP A O 1
ATOM 2365 O O B ASP A 1 305 ? 34.294 43.408 21.332 0.50 14.90 559 ASP A O 1
ATOM 2382 N N . THR A 1 307 ? 30.513 45.237 20.561 1.00 11.97 561 THR A N 1
ATOM 2383 C CA . THR A 1 307 ? 29.281 45.538 21.259 1.00 12.25 561 THR A CA 1
ATOM 2384 C C . THR A 1 307 ? 28.139 45.585 20.234 1.00 12.26 561 THR A C 1
ATOM 2385 O O . THR A 1 307 ? 28.368 46.050 19.117 1.00 13.33 561 THR A O 1
ATOM 2389 N N . TRP A 1 308 ? 26.939 45.148 20.620 1.00 11.58 562 TRP A N 1
ATOM 2390 C CA . TRP A 1 308 ? 25.804 45.166 19.736 1.00 12.18 562 TRP A CA 1
ATOM 2391 C C . TRP A 1 308 ? 24.818 46.248 20.188 1.00 13.42 562 TRP A C 1
ATOM 2392 O O . TRP A 1 308 ? 24.545 46.413 21.379 1.00 14.45 562 TRP A O 1
ATOM 2403 N N . TYR A 1 309 ? 24.288 46.923 19.167 1.00 12.49 563 TYR A N 1
ATOM 2404 C CA . TYR A 1 309 ? 23.318 47.989 19.260 1.00 13.74 563 TYR A CA 1
ATOM 2405 C C . TYR A 1 309 ? 22.108 47.677 18.395 1.00 13.44 563 TYR A C 1
ATOM 2406 O O . TYR A 1 309 ? 22.211 46.884 17.464 1.00 14.33 563 TYR A O 1
ATOM 2415 N N . GLN A 1 310 ? 20.975 48.307 18.677 1.00 14.68 564 GLN A N 1
ATOM 2416 C CA . GLN A 1 310 ? 19.755 48.017 17.904 1.00 15.85 564 GLN A CA 1
ATOM 2417 C C . GLN A 1 310 ? 18.930 49.274 17.734 1.00 16.17 564 GLN A C 1
ATOM 2418 O O . GLN A 1 310 ? 18.854 50.096 18.642 1.00 17.15 564 GLN A O 1
ATOM 2424 N N . TYR A 1 311 ? 18.356 49.450 16.545 1.00 16.52 565 TYR A N 1
ATOM 2425 C CA . TYR A 1 311 ? 17.351 50.479 16.325 1.00 17.19 565 TYR A CA 1
ATOM 2426 C C . TYR A 1 311 ? 16.054 50.010 16.958 1.00 19.44 565 TYR A C 1
ATOM 2427 O O . TYR A 1 311 ? 15.547 48.939 16.610 1.00 18.85 565 TYR A O 1
ATOM 2436 N N . GLN A 1 312 ? 15.533 50.783 17.909 1.00 22.41 566 GLN A N 1
ATOM 2437 C CA . GLN A 1 312 ? 14.325 50.368 18.643 1.00 24.34 566 GLN A CA 1
ATOM 2438 C C . GLN A 1 312 ? 13.410 51.549 18.966 1.00 26.96 566 GLN A C 1
ATOM 2439 O O . GLN A 1 312 ? 13.768 52.410 19.730 1.00 26.66 566 GLN A O 1
ATOM 2445 N N . ASP A 1 313 ? 12.263 51.588 18.313 1.00 29.17 567 ASP A N 1
ATOM 2446 C CA . ASP A 1 313 ? 11.228 52.579 18.639 1.00 30.67 567 ASP A CA 1
ATOM 2447 C C . ASP A 1 313 ? 11.801 53.987 18.720 1.00 30.26 567 ASP A C 1
ATOM 2448 O O . ASP A 1 313 ? 11.588 54.723 19.693 1.00 31.30 567 ASP A O 1
ATOM 2453 N N . GLY A 1 314 ? 12.564 54.346 17.692 1.00 29.37 568 GLY A N 1
ATOM 2454 C CA . GLY A 1 314 ? 13.020 55.726 17.511 1.00 28.74 568 GLY A CA 1
ATOM 2455 C C . GLY A 1 314 ? 14.371 56.041 18.111 1.00 28.15 568 GLY A C 1
ATOM 2456 O O . GLY A 1 314 ? 14.877 57.160 17.969 1.00 28.36 568 GLY A O 1
ATOM 2457 N N . ALA A 1 315 ? 14.964 55.055 18.774 1.00 26.93 569 ALA A N 1
ATOM 2458 C CA . ALA A 1 315 ? 16.251 55.255 19.411 1.00 26.07 569 ALA A CA 1
ATOM 2459 C C . ALA A 1 315 ? 17.245 54.147 19.064 1.00 24.57 569 ALA A C 1
ATOM 2460 O O . ALA A 1 315 ? 16.861 53.063 18.655 1.00 24.62 569 ALA A O 1
ATOM 2462 N N . ILE A 1 316 ? 18.522 54.440 19.237 1.00 23.40 570 ILE A N 1
ATOM 2463 C CA . ILE A 1 316 ? 19.562 53.412 19.148 1.00 22.60 570 ILE A CA 1
ATOM 2464 C C . ILE A 1 316 ? 19.989 53.033 20.564 1.00 22.35 570 ILE A C 1
ATOM 2465 O O . ILE A 1 316 ? 20.448 53.872 21.345 1.00 23.59 570 ILE A O 1
ATOM 2470 N N . VAL A 1 317 ? 19.835 51.765 20.881 1.00 20.70 571 VAL A N 1
ATOM 2471 C CA . VAL A 1 317 ? 20.069 51.253 22.234 1.00 21.89 571 VAL A CA 1
ATOM 2472 C C . VAL A 1 317 ? 21.012 50.051 22.248 1.00 21.46 571 VAL A C 1
ATOM 2473 O O . VAL A 1 317 ? 21.038 49.231 21.344 1.00 20.67 571 VAL A O 1
ATOM 2477 N N . PRO A 1 318 ? 21.866 49.969 23.262 1.00 20.97 572 PRO A N 1
ATOM 2478 C CA . PRO A 1 318 ? 22.712 48.799 23.355 1.00 21.44 572 PRO A CA 1
ATOM 2479 C C . PRO A 1 318 ? 21.859 47.579 23.599 1.00 22.39 572 PRO A C 1
ATOM 2480 O O . PRO A 1 318 ? 20.858 47.634 24.323 1.00 24.47 572 PRO A O 1
ATOM 2484 N N . VAL A 1 319 ? 22.234 46.466 22.981 1.00 21.65 573 VAL A N 1
ATOM 2485 C CA . VAL A 1 319 ? 21.496 45.217 23.119 1.00 23.92 573 VAL A CA 1
ATOM 2486 C C . VAL A 1 319 ? 21.795 44.624 24.475 1.00 27.15 573 VAL A C 1
ATOM 248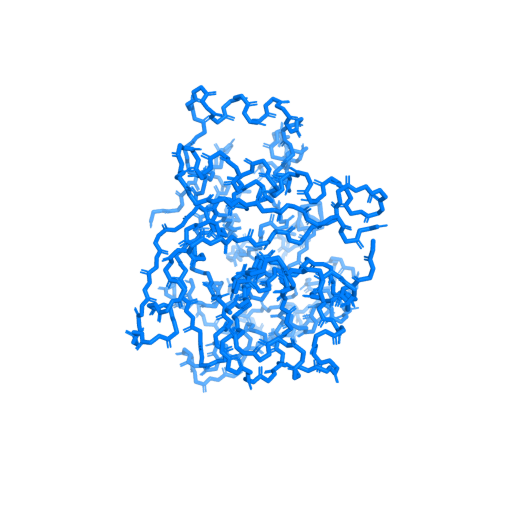7 O O . VAL A 1 319 ? 22.931 44.617 24.897 1.00 28.56 573 VAL A O 1
ATOM 2491 N N . VAL A 1 320 ? 20.759 44.115 25.133 1.00 30.20 574 VAL A N 1
ATOM 2492 C CA . VAL A 1 320 ? 20.905 43.491 26.436 1.00 32.04 574 VAL A CA 1
ATOM 2493 C C . VAL A 1 320 ? 21.084 41.991 26.270 1.00 32.85 574 VAL A C 1
ATOM 2494 O O . VAL A 1 320 ? 22.214 41.516 26.139 1.00 34.61 574 VAL A O 1
#

B-factor: mean 20.34, std 8.27, range [7.19, 54.88]

Nearest PDB structures (foldseek):
  3ckm-assembly1_A  TM=1.003E+00  e=4.055E-60  Haemophilus influenzae Rd KW20
  5vbg-assembly1_A  TM=9.834E-01  e=2.627E-53  Haemophilus influenzae Rd KW20
  5vat-assembly1_A  TM=9.784E-01  e=7.360E-53  Haemophilus influenzae Rd KW20
  5vat-assembly2_B  TM=9.629E-01  e=2.907E-52  Haemophilus influenzae Rd KW20
  4rk0-assembly1_B  TM=4.444E-01  e=8.418E-06  Enterococcus faecalis V583

Solvent-accessible surface area: 14835 Å² total

Organism: Haemophilus influenzae (strain ATCC 51907 / DSM 11121 / KW20 / Rd) (NCBI:txid71421)

CATH classification: 3.40.50.2300 (+1 more: 3.40.50.2300)

Foldseek 3Di:
DEEEEEEACDDPRNLLRVLLVLLLVVLCPPPPHYYHYDHCVPALLVVLVVCVVVVHLEYEEDADPVRVVVCLVPVVSNPRAYEYAADDLDGAADPNYAYHYLALLLFLLQVLVCVVVVDDQEEEEAPDPSLVSSQVSNQVNNCVSVVDGHNYDHDHALLVVLVVCVPDDVDHQEYEYEDALVSVLCLVNCCVPHVRRQYEYECNNPWQVQQVPQVSLVSWRYKYDWFCLPQDCPDPVNVVVCVVVVNTPVSLSSLNSVSNVCSVCVVVLQPPPPDWDQGRGATWHADPSNYIHHHWMWTRHPRHIHTDD

InterPro domains:
  IPR007443 Penicillin-binding protein activator LpoA [MF_01890] (4-568)
  IPR007443 Penicillin-binding protein activator LpoA [PF04348] (39-568)
  IPR007443 Penicillin-binding protein activator LpoA [PTHR38038] (1-427)
  IPR011990 Tetratricopeptide-like helical domain superfamily [G3DSA:1.25.40.10] (23-146)
  IPR028082 Periplasmic binding protein-like I [SSF53822] (258-573)